Protein 1EDY (pdb70)

Organism: Rattus norvegicus (NCBI:txid10116)

InterPro domains:
  IPR001599 Alpha-2-macroglobulin [PF00207] (752-842)
  IPR001599 Alpha-2-macroglobulin [SM01360] (752-842)
  IPR002890 Macroglobulin domain [PF01835] (127-219)
  IPR008930 Terpenoid cyclases/protein prenyltransferase alpha-alpha toroid [SSF48239] (972-1290)
  IPR009048 Alpha-macroglobulin, receptor-binding [PF07677] (1399-1488)
  IPR009048 Alpha-macroglobulin, receptor-binding [SM01361] (1400-1487)
  IPR011625 Alpha-2-macroglobulin, bait region domain [PF07703] (459-606)
  IPR011625 Alpha-2-macroglobulin, bait region domain [SM01359] (458-606)
  IPR011626 Alpha-macroglobulin-like, TED domain [PF07678] (963-1287)
  IPR013783 Immunoglobulin-like fold [G3DSA:2.60.40.10] (348-434)
  IPR013783 Immunoglobulin-like fold [G3DSA:2.60.40.10] (803-920)
  IPR014756 Immunoglobulin E-set [SSF81296] (800-920)
  IPR019742 Alpha-2-macroglobulin, conserved site [PS00477] (983-991)
  IPR036595 Alpha-macroglobulin, receptor-binding domain superfamily [G3DSA:2.60.40.690] (1361-1497)
  IPR036595 Alpha-macroglobulin, receptor-binding domain superfamily [SSF49410] (1364-1493)
  IPR040839 Macroglobulin domain MG4 [PF17789] (349-443)
  IPR041555 Macroglobulin domain MG3 [PF17791] (221-310)
  IPR041813 Alpha-2-macroglobulin, TED domain [cd02897] (972-1287)
  IPR047565 Alpha-macroglobulin-like, thiol-ester bond-forming region [SM01419] (975-1004)
  IPR050473 Alpha-2-macroglobulin/Complement system [PTHR11412] (10-1494)

Structure (mmCIF, N/CA/C/O backbone):
data_1EDY
#
_entry.id   1EDY
#
_cell.length_a   64.377
_cell.length_b   36.151
_cell.length_c   77.978
_cell.angle_alpha   90.00
_cell.angle_beta   105.88
_cell.angle_gamma   90.00
#
_symmetry.space_group_name_H-M   'P 1 21 1'
#
loop_
_entity.id
_entity.type
_entity.pdbx_description
1 polymer 'ALPHA 1-MACROGLOBULIN'
2 water water
#
loop_
_atom_site.group_PDB
_atom_site.id
_atom_site.type_symbol
_atom_site.label_atom_id
_atom_site.label_alt_id
_atom_site.label_comp_id
_atom_site.label_asym_id
_atom_site.label_entity_id
_atom_site.label_seq_id
_atom_site.pdbx_PDB_ins_code
_atom_site.Cartn_x
_atom_site.Cartn_y
_atom_site.Cartn_z
_atom_site.occupancy
_atom_site.B_iso_or_equiv
_atom_site.auth_seq_id
_atom_site.auth_comp_id
_atom_site.auth_asym_id
_atom_site.auth_atom_id
_atom_site.pdbx_PDB_model_num
ATOM 1 N N . GLU A 1 1 ? 67.239 -3.269 44.969 1.00 70.11 3 GLU A N 1
ATOM 2 C CA . GLU A 1 1 ? 68.572 -2.784 45.432 1.00 69.16 3 GLU A CA 1
ATOM 3 C C . GLU A 1 1 ? 69.669 -3.622 44.771 1.00 65.79 3 GLU A C 1
ATOM 4 O O . GLU A 1 1 ? 70.139 -4.620 45.332 1.00 66.08 3 GLU A O 1
ATOM 10 N N . ALA A 1 2 ? 70.058 -3.210 43.566 1.00 59.54 4 ALA A N 1
ATOM 11 C CA . ALA A 1 2 ? 71.079 -3.902 42.783 1.00 53.24 4 ALA A CA 1
ATOM 12 C C . ALA A 1 2 ? 72.485 -3.812 43.379 1.00 48.80 4 ALA A C 1
ATOM 13 O O . ALA A 1 2 ? 72.861 -2.797 43.960 1.00 49.90 4 ALA A O 1
ATOM 15 N N . PRO A 1 3 ? 73.279 -4.891 43.242 1.00 44.55 5 PRO A N 1
ATOM 16 C CA . PRO A 1 3 ? 74.653 -4.977 43.747 1.00 40.62 5 PRO A CA 1
ATOM 17 C C . PRO A 1 3 ? 75.617 -4.157 42.884 1.00 38.25 5 PRO A C 1
ATOM 18 O O . PRO A 1 3 ? 76.816 -4.091 43.152 1.00 36.99 5 PRO A O 1
ATOM 22 N N . PHE A 1 4 ? 75.072 -3.565 41.827 1.00 35.10 6 PHE A N 1
ATOM 23 C CA . PHE A 1 4 ? 75.826 -2.728 40.905 1.00 33.83 6 PHE A CA 1
ATOM 24 C C . PHE A 1 4 ? 75.074 -1.417 40.741 1.00 34.55 6 PHE A C 1
ATOM 25 O O . PHE A 1 4 ? 73.846 -1.374 40.845 1.00 34.44 6 PHE A O 1
ATOM 33 N N . THR A 1 5 ? 75.812 -0.342 40.507 1.00 35.23 7 THR A N 1
ATOM 34 C CA . THR A 1 5 ? 75.187 0.944 40.267 1.00 36.83 7 THR A CA 1
ATOM 35 C C . THR A 1 5 ? 75.411 1.143 38.781 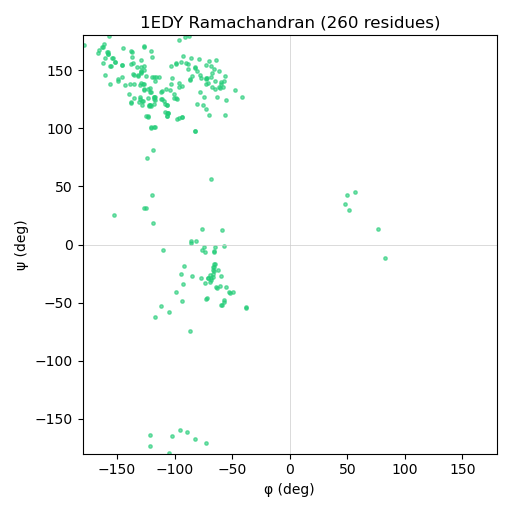1.00 36.88 7 THR A C 1
ATOM 36 O O . THR A 1 5 ? 76.510 0.904 38.287 1.00 36.30 7 THR A O 1
ATOM 40 N N . LEU A 1 6 ? 74.366 1.548 38.067 1.00 37.39 8 LEU A N 1
ATOM 41 C CA . LEU A 1 6 ? 74.473 1.758 36.631 1.00 36.69 8 LEU A CA 1
ATOM 42 C C . LEU A 1 6 ? 73.744 3.027 36.200 1.00 36.33 8 LEU A C 1
ATOM 43 O O . LEU A 1 6 ? 72.560 3.198 36.476 1.00 36.41 8 LEU A O 1
ATOM 48 N N . LYS A 1 7 ? 74.481 3.935 35.572 1.00 36.48 9 LYS A N 1
ATOM 49 C CA . LYS A 1 7 ? 73.925 5.188 35.071 1.00 39.22 9 LYS A CA 1
ATOM 50 C C . LYS A 1 7 ? 74.324 5.329 33.607 1.00 38.25 9 LYS A C 1
ATOM 51 O O . LYS A 1 7 ? 75.511 5.257 33.262 1.00 37.21 9 LYS A O 1
ATOM 57 N N . VAL A 1 8 ? 73.326 5.485 32.745 1.00 36.96 10 VAL A N 1
ATOM 58 C CA . VAL A 1 8 ? 73.572 5.620 31.314 1.00 35.69 10 VAL A CA 1
ATOM 59 C C . VAL A 1 8 ? 73.107 6.970 30.807 1.00 34.23 10 VAL A C 1
ATOM 60 O O . VAL A 1 8 ? 71.952 7.341 30.981 1.00 34.51 10 VAL A O 1
ATOM 64 N N . ASN A 1 9 ? 74.022 7.695 30.174 1.00 35.70 11 ASN A N 1
ATOM 65 C CA . ASN A 1 9 ? 73.735 9.013 29.629 1.00 39.03 11 ASN A CA 1
ATOM 66 C C . ASN A 1 9 ? 74.176 9.106 28.176 1.00 39.60 11 ASN A C 1
ATOM 67 O O . ASN A 1 9 ? 75.165 8.493 27.777 1.00 39.51 11 ASN A O 1
ATOM 72 N N . THR A 1 10 ? 73.443 9.891 27.394 1.00 39.67 12 THR A N 1
ATOM 73 C CA . THR A 1 10 ? 73.750 10.069 25.983 1.00 41.25 12 THR A CA 1
ATOM 74 C C . THR A 1 10 ? 74.094 11.513 25.695 1.00 43.56 12 THR A C 1
ATOM 75 O O . THR A 1 10 ? 73.484 12.434 26.244 1.00 47.23 12 THR A O 1
ATOM 79 N N . LEU A 1 11 ? 75.087 11.703 24.839 1.00 45.54 13 LEU A N 1
ATOM 80 C CA . LEU A 1 11 ? 75.536 13.035 24.478 1.00 48.39 13 LEU A CA 1
ATOM 81 C C . LEU A 1 11 ? 75.494 13.194 22.966 1.00 49.39 13 LEU A C 1
ATOM 82 O O . LEU A 1 11 ? 76.262 12.547 22.246 1.00 46.65 13 LEU A O 1
ATOM 87 N N . PRO A 1 12 ? 74.567 14.032 22.463 1.00 51.11 14 PRO A N 1
ATOM 88 C CA . PRO A 1 12 ? 74.424 14.284 21.024 1.00 53.38 14 PRO A CA 1
ATOM 89 C C . PRO A 1 12 ? 75.692 14.941 20.500 1.00 55.84 14 PRO A C 1
ATOM 90 O O . PRO A 1 12 ? 76.156 15.938 21.053 1.00 55.80 14 PRO A O 1
ATOM 94 N N . LEU A 1 13 ? 76.271 14.359 19.456 1.00 59.96 15 LEU A N 1
ATOM 95 C CA . LEU A 1 13 ? 77.508 14.887 18.892 1.00 64.32 15 LEU A CA 1
ATOM 96 C C . LEU A 1 13 ? 77.361 15.878 17.740 1.00 67.76 15 LEU A C 1
ATOM 97 O O . LEU A 1 13 ? 78.168 16.800 17.622 1.00 69.12 15 LEU A O 1
ATOM 102 N N . ASN A 1 14 ? 76.340 15.704 16.902 1.00 71.18 16 ASN A N 1
ATOM 103 C CA . ASN A 1 14 ? 76.147 16.594 15.754 1.00 74.82 16 ASN A CA 1
ATOM 104 C C . ASN A 1 14 ? 74.694 16.721 15.297 1.00 76.63 16 ASN A C 1
ATOM 105 O O . ASN A 1 14 ? 74.430 17.053 14.141 1.00 76.84 16 ASN A O 1
ATOM 110 N N . PHE A 1 15 ? 73.760 16.490 16.211 1.00 79.16 17 PHE A N 1
ATOM 111 C CA . PHE A 1 15 ? 72.334 16.555 15.901 1.00 82.27 17 PHE A CA 1
ATOM 112 C C . PHE A 1 15 ? 71.812 17.871 15.323 1.00 85.77 17 PHE A C 1
ATOM 113 O O . PHE A 1 15 ? 70.628 17.969 14.991 1.00 86.39 17 PHE A O 1
ATOM 121 N N . ASP A 1 16 ? 72.677 18.870 15.173 1.00 89.00 18 ASP A N 1
ATOM 122 C CA . ASP A 1 16 ? 72.214 20.151 14.650 1.00 93.20 18 ASP A CA 1
ATOM 123 C C . ASP A 1 16 ? 72.581 20.488 13.204 1.00 95.87 18 ASP A C 1
ATOM 124 O O . ASP A 1 16 ? 71.697 20.754 12.386 1.00 96.25 18 ASP A O 1
ATOM 129 N N . LYS A 1 17 ? 73.873 20.505 12.895 1.00 98.61 19 LYS A N 1
ATOM 130 C CA . LYS A 1 17 ? 74.305 20.817 11.538 1.00 101.10 19 LYS A CA 1
ATOM 131 C C . LYS A 1 17 ? 75.097 19.656 10.931 1.00 102.57 19 LYS A C 1
ATOM 132 O O . LYS A 1 17 ? 76.116 19.859 10.262 1.00 103.33 19 LYS A O 1
ATOM 138 N N . ALA A 1 18 ? 74.610 18.437 11.158 1.00 103.63 20 ALA A N 1
ATOM 139 C CA . ALA A 1 18 ? 75.257 17.235 10.636 1.00 105.05 20 ALA A CA 1
ATOM 140 C C . ALA A 1 18 ? 75.220 17.228 9.110 1.00 105.46 20 ALA A C 1
ATOM 141 O O . ALA A 1 18 ? 74.402 17.920 8.497 1.00 105.27 20 ALA A O 1
ATOM 143 N N . GLU A 1 19 ? 76.116 16.459 8.500 1.00 105.95 21 GLU A N 1
ATOM 144 C CA . GLU A 1 19 ? 76.167 16.383 7.047 1.00 106.29 21 GLU A CA 1
ATOM 145 C C . GLU A 1 19 ? 75.212 15.323 6.503 1.00 105.88 21 GLU A C 1
ATOM 146 O O . GLU A 1 19 ? 74.153 15.656 5.966 1.00 105.45 21 GLU A O 1
ATOM 152 N N . HIS A 1 20 ? 75.580 14.052 6.654 1.00 105.04 22 HIS A N 1
ATOM 153 C CA . HIS A 1 20 ? 74.746 12.956 6.163 1.00 104.16 22 HIS A CA 1
ATOM 154 C C . HIS A 1 20 ? 74.132 12.101 7.274 1.00 102.29 22 HIS A C 1
ATOM 155 O O . HIS A 1 20 ? 72.915 11.901 7.296 1.00 102.42 22 HIS A O 1
ATOM 162 N N . HIS A 1 21 ? 74.963 11.607 8.192 1.00 99.38 23 HIS A N 1
ATOM 163 C CA . HIS A 1 21 ? 74.474 10.770 9.290 1.00 96.25 23 HIS A CA 1
ATOM 164 C C . HIS A 1 21 ? 74.895 11.186 10.694 1.00 92.75 23 HIS A C 1
ATOM 165 O O . HIS A 1 21 ? 76.081 11.201 11.025 1.00 92.92 23 HIS A O 1
ATOM 172 N N . ARG A 1 22 ? 73.893 11.477 11.523 1.00 88.46 24 ARG A N 1
ATOM 173 C CA . ARG A 1 22 ? 74.090 11.905 12.907 1.00 83.54 24 ARG A CA 1
ATOM 174 C C . ARG A 1 22 ? 74.443 10.780 13.886 1.00 80.33 24 ARG A C 1
ATOM 175 O O . ARG A 1 22 ? 73.919 9.664 13.800 1.00 80.17 24 ARG A O 1
ATOM 183 N N . LYS A 1 23 ? 75.315 11.104 14.838 1.00 74.83 25 LYS A N 1
ATOM 184 C CA . LYS A 1 23 ? 75.761 10.142 15.834 1.00 69.22 25 LYS A CA 1
ATOM 185 C C . LYS A 1 23 ? 75.848 10.735 17.239 1.00 63.57 25 LYS A C 1
ATOM 186 O O . LYS A 1 23 ? 75.990 11.949 17.405 1.00 61.76 25 LYS A O 1
ATOM 192 N N . PHE A 1 24 ? 75.748 9.867 18.247 1.00 57.47 26 PHE A N 1
ATOM 193 C CA . PHE A 1 24 ? 75.829 10.286 19.644 1.00 49.80 26 PHE A CA 1
ATOM 194 C C . PHE A 1 24 ? 76.689 9.354 20.507 1.00 47.36 26 PHE A C 1
ATOM 195 O O . PHE A 1 24 ? 76.981 8.224 20.115 1.00 45.85 26 PHE A O 1
ATOM 203 N N . GLN A 1 25 ? 77.121 9.858 21.662 1.00 46.29 27 GLN A N 1
ATOM 204 C CA . GLN A 1 25 ? 77.944 9.091 22.600 1.00 44.79 27 GLN A CA 1
ATOM 205 C C . GLN A 1 25 ? 77.109 8.455 23.698 1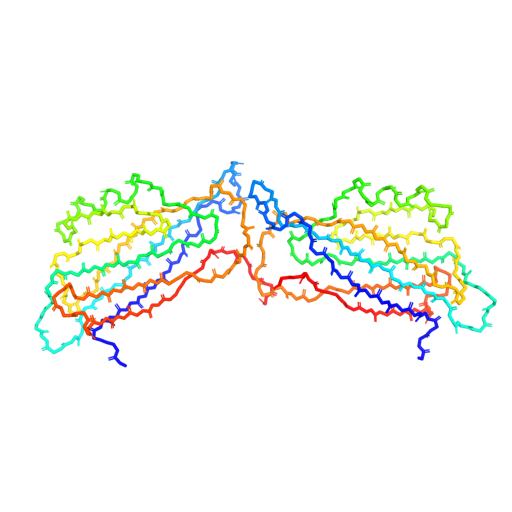.00 41.92 27 GLN A C 1
ATOM 206 O O . GLN A 1 25 ? 76.174 9.065 24.217 1.00 42.43 27 GLN A O 1
ATOM 212 N N . ILE A 1 26 ? 77.442 7.218 24.040 1.00 37.58 28 ILE A N 1
ATOM 213 C CA . ILE A 1 26 ? 76.755 6.517 25.112 1.00 33.33 28 ILE A CA 1
ATOM 214 C C . ILE A 1 26 ? 77.754 6.439 26.269 1.00 33.38 28 ILE A C 1
ATOM 215 O O . ILE A 1 26 ? 78.816 5.833 26.135 1.00 35.40 28 ILE A O 1
ATOM 220 N N . HIS A 1 27 ? 77.452 7.124 27.365 1.00 32.29 29 HIS A N 1
ATOM 221 C CA . HIS A 1 27 ? 78.323 7.116 28.537 1.00 32.04 29 HIS A CA 1
ATOM 222 C C . HIS A 1 27 ? 77.786 6.117 29.547 1.00 31.91 29 HIS A C 1
ATOM 223 O O . HIS A 1 27 ? 76.609 6.157 29.909 1.00 29.29 29 HIS A O 1
ATOM 230 N N . ILE A 1 28 ? 78.652 5.197 29.958 1.00 31.43 30 ILE A N 1
ATOM 231 C CA . ILE A 1 28 ? 78.306 4.176 30.940 1.00 30.85 30 ILE A CA 1
ATOM 232 C C . ILE A 1 28 ? 79.087 4.453 32.227 1.00 31.01 30 ILE A C 1
ATOM 233 O O . ILE A 1 28 ? 80.320 4.580 32.220 1.00 29.40 30 ILE A O 1
ATOM 238 N N . ASN A 1 29 ? 78.355 4.556 33.325 1.00 30.57 31 ASN A N 1
ATOM 239 C CA . ASN A 1 29 ? 78.951 4.805 34.626 1.00 33.09 31 ASN A CA 1
ATOM 240 C C . ASN A 1 29 ? 78.503 3.640 35.484 1.00 31.48 31 ASN A C 1
ATOM 241 O O . ASN A 1 29 ? 77.309 3.405 35.669 1.00 31.92 31 ASN A O 1
ATOM 246 N N . VAL A 1 30 ? 79.468 2.893 35.995 1.00 33.04 32 VAL A N 1
ATOM 247 C CA . VAL A 1 30 ? 79.143 1.709 36.776 1.00 33.45 32 VAL A CA 1
ATOM 248 C C . VAL A 1 30 ? 80.115 1.440 37.924 1.00 32.22 32 VAL A C 1
ATOM 249 O O . VAL A 1 30 ? 81.261 1.893 37.897 1.00 32.13 32 VAL A O 1
ATOM 253 N N . SER A 1 31 ? 79.626 0.745 38.947 1.00 31.38 33 SER A N 1
ATOM 254 C CA . SER A 1 31 ? 80.436 0.364 40.102 1.00 33.72 33 SER A CA 1
ATOM 255 C C . SER A 1 31 ? 79.798 -0.836 40.795 1.00 32.96 33 SER A C 1
ATOM 256 O O . SER A 1 31 ? 78.636 -1.156 40.545 1.00 32.53 33 SER A O 1
ATOM 259 N N . TYR A 1 32 ? 80.568 -1.502 41.652 1.00 32.52 34 TYR A N 1
ATOM 260 C CA . TYR A 1 32 ? 80.076 -2.657 42.394 1.00 32.52 34 TYR A CA 1
ATOM 261 C C . TYR A 1 32 ? 79.905 -2.287 43.862 1.00 33.94 34 TYR A C 1
ATOM 262 O O . TYR A 1 32 ? 80.861 -1.880 44.527 1.00 35.02 34 TYR A O 1
ATOM 271 N N . ILE A 1 33 ? 78.685 -2.416 44.365 1.00 34.47 35 ILE A N 1
ATOM 272 C CA . ILE A 1 33 ? 78.412 -2.084 45.759 1.00 34.62 35 ILE A CA 1
ATOM 273 C C . ILE A 1 33 ? 77.915 -3.279 46.566 1.00 36.14 35 ILE A C 1
ATOM 274 O O . ILE A 1 33 ? 77.352 -3.108 47.649 1.00 35.39 35 ILE A O 1
ATOM 279 N N . GLY A 1 34 ? 78.153 -4.483 46.045 1.00 37.50 36 GLY A N 1
ATOM 280 C CA . GLY A 1 34 ? 77.730 -5.699 46.722 1.00 39.08 36 GLY A CA 1
ATOM 281 C C . GLY A 1 34 ? 78.537 -6.050 47.960 1.00 41.27 36 GLY A C 1
ATOM 282 O O . GLY A 1 34 ? 79.390 -5.278 48.396 1.00 40.68 36 GLY A O 1
ATOM 283 N N . GLU A 1 35 ? 78.306 -7.249 48.492 1.00 43.95 37 GLU A N 1
ATOM 284 C CA . GLU A 1 35 ? 78.986 -7.713 49.701 1.00 46.20 37 GLU A CA 1
ATOM 285 C C . GLU A 1 35 ? 80.495 -7.991 49.606 1.00 44.81 37 GLU A C 1
ATOM 286 O O . GLU A 1 35 ? 81.205 -7.851 50.605 1.00 44.12 37 GLU A O 1
ATOM 292 N N . ARG A 1 36 ? 80.983 -8.373 48.422 1.00 41.25 38 ARG A N 1
ATOM 293 C CA . ARG A 1 36 ? 82.416 -8.653 48.225 1.00 37.10 38 ARG A CA 1
ATOM 294 C C . ARG A 1 36 ? 83.226 -7.366 48.077 1.00 36.83 38 ARG A C 1
ATOM 295 O O . ARG A 1 36 ? 82.679 -6.312 47.761 1.00 36.19 38 ARG A O 1
ATOM 303 N N . PRO A 1 37 ? 84.547 -7.434 48.313 1.00 37.78 39 PRO A N 1
ATOM 304 C CA . PRO A 1 37 ? 85.413 -6.251 48.192 1.00 38.53 39 PRO A CA 1
ATOM 305 C C . PRO A 1 37 ? 85.529 -5.748 46.750 1.00 38.47 39 PRO A C 1
ATOM 306 O O . PRO A 1 37 ? 85.865 -4.587 46.508 1.00 39.57 39 PRO A O 1
ATOM 310 N N . ASN A 1 38 ? 85.251 -6.636 45.801 1.00 36.78 40 ASN A N 1
ATOM 311 C CA . ASN A 1 38 ? 85.309 -6.318 44.381 1.00 35.76 40 ASN A CA 1
ATOM 312 C C . ASN A 1 38 ? 84.603 -7.435 43.628 1.00 36.90 40 ASN A C 1
ATOM 313 O O . ASN A 1 38 ? 84.321 -8.492 44.193 1.00 39.07 40 ASN A O 1
ATOM 318 N N . SER A 1 39 ? 84.322 -7.207 42.353 1.00 34.95 41 SER A N 1
ATOM 319 C CA . SER A 1 39 ? 83.649 -8.214 41.551 1.00 33.17 41 SER A CA 1
ATOM 320 C C . SER A 1 39 ? 84.669 -9.018 40.759 1.00 33.73 41 SER A C 1
ATOM 321 O O . SER A 1 39 ? 85.877 -8.760 40.828 1.00 32.93 41 SER A O 1
ATOM 324 N N . ASN A 1 40 ? 84.173 -10.024 40.043 1.00 29.62 42 ASN A N 1
ATOM 325 C CA . ASN A 1 40 ? 85.015 -10.812 39.156 1.00 28.98 42 ASN A CA 1
ATOM 326 C C . ASN A 1 40 ? 84.918 -10.019 37.851 1.00 27.80 42 ASN A C 1
ATOM 327 O O . ASN A 1 40 ? 84.533 -8.843 37.850 1.00 24.38 42 ASN A O 1
ATOM 332 N N . MET A 1 41 ? 85.255 -10.663 36.741 1.00 28.81 43 MET A N 1
ATOM 333 C CA . MET A 1 41 ? 85.138 -10.010 35.451 1.00 29.63 43 MET A CA 1
ATOM 334 C C . MET A 1 41 ? 83.667 -9.624 35.284 1.00 29.20 43 MET A C 1
ATOM 335 O O . MET A 1 41 ? 82.755 -10.381 35.639 1.00 28.61 43 MET A O 1
ATOM 340 N N . VAL A 1 42 ? 83.444 -8.427 34.771 1.00 29.09 44 VAL A N 1
ATOM 341 C CA . VAL A 1 42 ? 82.096 -7.928 34.593 1.00 29.41 44 VAL A CA 1
ATOM 342 C C . VAL A 1 42 ? 81.787 -7.674 33.128 1.00 29.94 44 VAL A C 1
ATOM 343 O O . VAL A 1 42 ? 82.654 -7.281 32.350 1.00 30.66 44 VAL A O 1
ATOM 347 N N . ILE A 1 43 ? 80.547 -7.939 32.752 1.00 29.69 45 ILE A N 1
ATOM 348 C CA . ILE A 1 43 ? 80.134 -7.710 31.386 1.00 31.60 45 ILE A CA 1
ATOM 349 C C . ILE A 1 43 ? 79.039 -6.656 31.315 1.00 31.72 45 ILE A C 1
ATOM 350 O O . ILE A 1 43 ? 78.062 -6.693 32.074 1.00 30.40 45 ILE A O 1
ATOM 355 N N . VAL A 1 44 ? 79.275 -5.652 30.483 1.00 29.38 46 VAL A N 1
ATOM 356 C CA . VAL A 1 44 ? 78.274 -4.628 30.272 1.00 30.31 46 VAL A CA 1
ATOM 357 C C . VAL A 1 44 ? 77.726 -4.914 28.883 1.00 30.22 46 VAL A C 1
ATOM 358 O O . VAL A 1 44 ? 78.479 -4.994 27.904 1.00 27.93 46 VAL A O 1
ATOM 362 N N . ASP A 1 45 ? 76.426 -5.173 28.832 1.00 32.01 47 ASP A N 1
ATOM 363 C CA . ASP A 1 45 ? 75.739 -5.467 27.580 1.00 33.43 47 ASP A CA 1
ATOM 364 C C . ASP A 1 45 ? 74.881 -4.271 27.174 1.00 32.92 47 ASP A C 1
ATOM 365 O O . ASP A 1 45 ? 73.854 -3.985 27.800 1.00 29.94 47 ASP A O 1
ATOM 370 N N . VAL A 1 46 ? 75.298 -3.605 26.103 1.00 31.88 48 VAL A N 1
ATOM 371 C CA . VAL A 1 46 ? 74.586 -2.442 25.594 1.00 33.84 48 VAL A CA 1
ATOM 372 C C . VAL A 1 46 ? 73.814 -2.769 24.317 1.00 36.48 48 VAL A C 1
ATOM 373 O O . VAL A 1 46 ? 74.411 -3.071 23.278 1.00 36.76 48 VAL A O 1
ATOM 377 N N . LYS A 1 47 ? 72.488 -2.734 24.398 1.00 36.37 49 LYS A N 1
ATOM 378 C CA . LYS A 1 47 ? 71.673 -2.985 23.220 1.00 38.89 49 LYS A CA 1
ATOM 379 C C . LYS A 1 47 ? 71.498 -1.663 22.468 1.00 39.39 49 LYS A C 1
ATOM 380 O O . LYS A 1 47 ? 71.391 -0.599 23.086 1.00 39.26 49 LYS A O 1
ATOM 386 N N . MET A 1 48 ? 71.509 -1.731 21.138 1.00 38.22 50 MET A N 1
ATOM 387 C CA . MET A 1 48 ? 71.357 -0.546 20.293 1.00 38.76 50 MET A CA 1
ATOM 388 C C . MET A 1 48 ? 69.897 -0.103 20.134 1.00 38.97 50 MET A C 1
ATOM 389 O O . MET A 1 48 ? 68.981 -0.924 20.201 1.00 36.39 50 MET A O 1
ATOM 394 N N . VAL A 1 49 ? 69.676 1.198 19.957 1.00 40.18 51 VAL A N 1
ATOM 395 C CA . VAL A 1 49 ? 68.318 1.699 19.733 1.00 41.03 51 VAL A CA 1
ATOM 396 C C . VAL A 1 49 ? 68.050 1.665 18.235 1.00 43.35 51 VAL A C 1
ATOM 397 O O . VAL A 1 49 ? 68.987 1.721 17.426 1.00 42.97 51 VAL A O 1
ATOM 401 N N . SER A 1 50 ? 66.767 1.585 17.881 1.00 45.23 52 SER A N 1
ATOM 402 C CA . SER A 1 50 ? 66.318 1.533 16.492 1.00 45.16 52 SER A CA 1
ATOM 403 C C . SER A 1 50 ? 67.078 2.480 15.574 1.00 44.85 52 SER A C 1
ATOM 404 O O . SER A 1 50 ? 67.184 3.674 15.854 1.00 45.86 52 SER A O 1
ATOM 407 N N . GLY A 1 51 ? 67.619 1.932 14.489 1.00 44.38 53 GLY A N 1
ATOM 408 C CA . GLY A 1 51 ? 68.358 2.732 13.526 1.00 42.23 53 GLY A CA 1
ATOM 409 C C . GLY A 1 51 ? 69.769 3.135 13.909 1.00 42.28 53 GLY A C 1
ATOM 410 O O . GLY A 1 51 ? 70.374 3.979 13.242 1.00 41.84 53 GLY A O 1
ATOM 411 N N . PHE A 1 52 ? 70.326 2.521 14.948 1.00 41.69 54 PHE A N 1
ATOM 412 C CA . PHE A 1 52 ? 71.677 2.892 15.353 1.00 41.78 54 PHE A CA 1
ATOM 413 C C . PHE A 1 52 ? 72.625 1.723 15.513 1.00 40.31 54 PHE A C 1
ATOM 414 O O . PHE A 1 52 ? 72.241 0.660 16.001 1.00 40.25 54 PHE A O 1
ATOM 422 N N . ILE A 1 53 ? 73.853 1.925 15.046 1.00 40.30 55 ILE A N 1
ATOM 423 C CA . ILE A 1 53 ? 74.900 0.913 15.135 1.00 40.03 55 ILE A CA 1
ATOM 424 C C . ILE A 1 53 ? 76.133 1.565 15.745 1.00 39.61 55 ILE A C 1
ATOM 425 O O . ILE A 1 53 ? 76.334 2.778 15.622 1.00 37.53 55 ILE A O 1
ATOM 430 N N . PRO A 1 54 ? 76.975 0.770 16.419 1.00 38.75 56 PRO A N 1
ATOM 431 C CA . PRO A 1 54 ? 78.180 1.323 17.035 1.00 38.65 56 PRO A CA 1
ATOM 432 C C . PRO A 1 54 ? 79.277 1.719 16.055 1.00 39.56 56 PRO A C 1
ATOM 433 O O . PRO A 1 54 ? 79.441 1.102 15.007 1.00 40.86 56 PRO A O 1
ATOM 437 N N . VAL A 1 55 ? 79.965 2.809 16.371 1.00 40.35 57 VAL A N 1
ATOM 438 C CA . VAL A 1 55 ? 81.078 3.288 15.573 1.00 42.02 57 VAL A CA 1
ATOM 439 C C . VAL A 1 55 ? 82.231 2.427 16.073 1.00 45.10 57 VAL A C 1
ATOM 440 O O . VAL A 1 55 ? 82.808 2.698 17.131 1.00 45.31 57 VAL A O 1
ATOM 444 N N . LYS A 1 56 ? 82.524 1.361 15.329 1.00 47.60 58 LYS A N 1
ATOM 445 C CA . LYS A 1 56 ? 83.576 0.400 15.684 1.00 50.32 58 LYS A CA 1
ATOM 446 C C . LYS A 1 56 ? 84.877 0.921 16.305 1.00 50.11 58 LYS A C 1
ATOM 447 O O . LYS A 1 56 ? 85.274 0.463 17.378 1.00 51.35 58 LYS A O 1
ATOM 453 N N . PRO A 1 57 ? 85.554 1.878 15.654 1.00 49.51 59 PRO A N 1
ATOM 454 C CA . PRO A 1 57 ? 86.798 2.398 16.226 1.00 49.51 59 PRO A CA 1
ATOM 455 C C . PRO A 1 57 ? 86.672 2.875 17.677 1.00 49.56 59 PRO A C 1
ATOM 456 O O . PRO A 1 57 ? 87.558 2.609 18.492 1.00 50.79 59 PRO A O 1
ATOM 460 N N . SER A 1 58 ? 85.572 3.553 18.008 1.00 47.27 60 SER A N 1
ATOM 461 C CA . SER A 1 58 ? 85.392 4.050 19.370 1.00 45.10 60 SER A CA 1
ATOM 462 C C . SER A 1 58 ? 85.175 2.912 20.366 1.00 42.91 60 SER A C 1
ATOM 463 O O . SER A 1 58 ? 85.584 3.011 21.526 1.00 43.37 60 SER A O 1
ATOM 466 N N . VAL A 1 59 ? 84.547 1.832 19.907 1.00 40.58 61 VAL A N 1
ATOM 467 C CA . VAL A 1 59 ? 84.300 0.671 20.759 1.00 40.34 61 VAL A CA 1
ATOM 468 C C . VAL A 1 59 ? 85.619 -0.053 21.003 1.00 43.86 61 VAL A C 1
ATOM 469 O O . VAL A 1 59 ? 85.956 -0.392 22.140 1.00 44.17 61 VAL A O 1
ATOM 473 N N . LYS A 1 60 ? 86.380 -0.255 19.932 1.00 46.70 62 LYS A N 1
ATOM 474 C CA . LYS A 1 60 ? 87.650 -0.944 20.044 1.00 48.66 62 LYS A CA 1
ATOM 475 C C . LYS A 1 60 ? 88.675 -0.220 20.886 1.00 48.08 62 LYS A C 1
ATOM 476 O O . LYS A 1 60 ? 89.416 -0.870 21.621 1.00 49.19 62 LYS A O 1
ATOM 482 N N . LYS A 1 61 ? 88.704 1.112 20.816 1.00 47.87 63 LYS A N 1
ATOM 483 C CA . LYS A 1 61 ? 89.680 1.868 21.596 1.00 48.37 63 LYS A CA 1
ATOM 484 C C . LYS A 1 61 ? 89.460 1.769 23.105 1.00 46.32 63 LYS A C 1
ATOM 485 O O . LYS A 1 61 ? 90.280 2.249 23.890 1.00 46.86 63 LYS A O 1
ATOM 491 N N . LEU A 1 62 ? 88.367 1.120 23.500 1.00 43.09 64 LEU A N 1
ATOM 492 C CA . LEU A 1 62 ? 88.062 0.919 24.912 1.00 41.39 64 LEU A CA 1
ATOM 493 C C . LEU A 1 62 ? 89.040 -0.105 25.481 1.00 41.09 64 LEU A C 1
ATOM 494 O O . LEU A 1 62 ? 89.366 -0.070 26.667 1.00 42.10 64 LEU A O 1
ATOM 499 N N . GLN A 1 63 ? 89.504 -1.010 24.620 1.00 41.44 65 GLN A N 1
ATOM 500 C CA . GLN A 1 63 ? 90.446 -2.059 25.006 1.00 43.69 65 GLN A CA 1
ATOM 501 C C . GLN A 1 63 ? 91.798 -1.503 25.441 1.00 41.73 65 GLN A C 1
ATOM 502 O O . GLN A 1 63 ? 92.576 -2.196 26.088 1.00 40.48 65 GLN A O 1
ATOM 508 N N . ASP A 1 64 ? 92.066 -0.250 25.091 1.00 41.07 66 ASP A N 1
ATOM 509 C CA . ASP A 1 64 ? 93.316 0.398 25.465 1.00 42.62 66 ASP A CA 1
ATOM 510 C C . ASP A 1 64 ? 93.385 0.594 26.980 1.00 41.54 66 ASP A C 1
ATOM 511 O O . ASP A 1 64 ? 94.468 0.673 27.554 1.00 42.83 66 ASP A O 1
ATOM 516 N N . GLN A 1 65 ? 92.222 0.669 27.620 1.00 39.32 67 GLN A N 1
ATOM 517 C CA . GLN A 1 65 ? 92.140 0.832 29.066 1.00 36.60 67 GLN A CA 1
ATOM 518 C C . GLN A 1 65 ? 92.527 -0.473 29.742 1.00 34.61 67 GLN A C 1
ATOM 519 O O . GLN A 1 65 ? 92.119 -1.542 29.306 1.00 36.21 67 GLN A O 1
ATOM 525 N N . SER A 1 66 ? 93.306 -0.381 30.811 1.00 33.58 68 SER A N 1
ATOM 526 C CA . SER A 1 66 ? 93.732 -1.565 31.547 1.00 33.19 68 SER A CA 1
ATOM 527 C C . SER A 1 66 ? 92.563 -2.358 32.129 1.00 33.09 68 SER A C 1
ATOM 528 O O . SER A 1 66 ? 92.602 -3.592 32.164 1.00 33.86 68 SER A O 1
ATOM 531 N N . ASN A 1 67 ? 91.524 -1.654 32.571 1.00 30.20 69 ASN A N 1
ATOM 532 C CA . ASN A 1 67 ? 90.374 -2.308 33.175 1.00 29.26 69 ASN A CA 1
ATOM 533 C C . ASN A 1 67 ? 89.378 -2.880 32.174 1.00 29.51 69 ASN A C 1
ATOM 534 O O . ASN A 1 67 ? 88.332 -3.388 32.565 1.00 31.35 69 ASN A O 1
ATOM 539 N N . ILE A 1 68 ? 89.684 -2.786 30.886 1.00 30.52 70 ILE A N 1
ATOM 540 C CA . ILE A 1 68 ? 88.786 -3.338 29.871 1.00 33.70 70 ILE A CA 1
ATOM 541 C C . ILE A 1 68 ? 89.521 -4.392 29.050 1.00 36.03 70 ILE A C 1
ATOM 542 O O . ILE A 1 68 ? 90.281 -4.059 28.145 1.00 36.77 70 ILE A O 1
ATOM 547 N N . GLN A 1 69 ? 89.271 -5.662 29.353 1.00 38.37 71 GLN A N 1
ATOM 548 C CA . GLN A 1 69 ? 89.935 -6.751 28.650 1.00 41.69 71 GLN A CA 1
ATOM 549 C C . GLN A 1 69 ? 89.651 -6.744 27.155 1.00 42.37 71 GLN A C 1
ATOM 550 O O . GLN A 1 69 ? 90.580 -6.762 26.353 1.00 44.52 71 GLN A O 1
ATOM 556 N N . ARG A 1 70 ? 88.378 -6.700 26.776 1.00 43.22 72 ARG A N 1
ATOM 557 C CA . ARG A 1 70 ? 88.020 -6.700 25.359 1.00 44.12 72 ARG A CA 1
ATOM 558 C C . ARG A 1 70 ? 86.589 -6.230 25.100 1.00 43.64 72 ARG A C 1
ATOM 559 O O . ARG A 1 70 ? 85.794 -6.069 26.031 1.00 40.57 72 ARG A O 1
ATOM 567 N N . THR A 1 71 ? 86.278 -6.007 23.824 1.00 42.33 73 THR A N 1
ATOM 568 C CA . THR A 1 71 ? 84.946 -5.580 23.413 1.00 45.02 73 THR A CA 1
ATOM 569 C C . THR A 1 71 ? 84.438 -6.438 22.247 1.00 46.57 73 THR A C 1
ATOM 570 O O . THR A 1 71 ? 85.213 -6.885 21.406 1.00 47.63 73 THR A O 1
ATOM 574 N N . GLU A 1 72 ? 83.136 -6.689 22.228 1.00 48.14 74 GLU A N 1
ATOM 575 C CA . GLU A 1 72 ? 82.514 -7.466 21.167 1.00 50.65 74 GLU A CA 1
ATOM 576 C C . GLU A 1 72 ? 81.353 -6.686 20.566 1.00 51.87 74 GLU A C 1
ATOM 577 O O . GLU A 1 72 ? 80.585 -6.040 21.286 1.00 51.92 74 GLU A O 1
ATOM 583 N N . VAL A 1 73 ? 81.245 -6.732 19.242 1.00 52.28 75 VAL A N 1
ATOM 584 C CA . VAL A 1 73 ? 80.162 -6.063 18.535 1.00 53.02 75 VAL A CA 1
ATOM 585 C C . VAL A 1 73 ? 79.320 -7.108 17.818 1.00 53.58 75 VAL A C 1
ATOM 586 O O . VAL A 1 73 ? 79.714 -7.639 16.781 1.00 54.25 75 VAL A O 1
ATOM 590 N N . ASN A 1 74 ? 78.180 -7.429 18.413 1.00 54.82 76 ASN A N 1
ATOM 591 C CA . ASN A 1 74 ? 77.262 -8.413 17.860 1.00 57.19 76 ASN A CA 1
ATOM 592 C C . ASN A 1 74 ? 76.053 -7.712 17.232 1.00 58.84 76 ASN A C 1
ATOM 593 O O . ASN A 1 74 ? 75.973 -6.475 17.214 1.00 57.16 76 ASN A O 1
ATOM 598 N N . THR A 1 75 ? 75.127 -8.503 16.697 1.00 59.32 77 THR A N 1
ATOM 599 C CA . THR A 1 75 ? 73.939 -7.952 16.068 1.00 60.17 77 THR A CA 1
ATOM 600 C C . THR A 1 75 ? 73.208 -7.058 17.071 1.00 59.96 77 THR A C 1
ATOM 601 O O . THR A 1 75 ? 72.703 -7.529 18.090 1.00 60.75 77 THR A O 1
ATOM 605 N N . ASN A 1 76 ? 73.221 -5.757 16.796 1.00 58.72 78 ASN A N 1
ATOM 606 C CA . ASN A 1 76 ? 72.601 -4.737 17.647 1.00 58.70 78 ASN A CA 1
ATOM 607 C C . ASN A 1 76 ? 72.931 -4.819 19.153 1.00 55.84 78 ASN A C 1
ATOM 608 O O . ASN A 1 76 ? 72.104 -4.481 20.004 1.00 55.09 78 ASN A O 1
ATOM 613 N N . HIS A 1 77 ? 74.162 -5.227 19.465 1.00 52.73 79 HIS A N 1
ATOM 614 C CA . HIS A 1 77 ? 74.638 -5.350 20.851 1.00 49.69 79 HIS A CA 1
ATOM 615 C C . HIS A 1 77 ? 76.135 -5.078 20.960 1.00 46.73 79 HIS A C 1
ATOM 616 O O . HIS A 1 77 ? 76.908 -5.460 20.086 1.00 47.92 79 HIS A O 1
ATOM 623 N N . VAL A 1 78 ? 76.540 -4.414 22.038 1.00 43.00 80 VAL A N 1
ATOM 624 C CA . VAL A 1 78 ? 77.948 -4.130 22.282 1.00 38.77 80 VAL A CA 1
ATOM 625 C C . VAL A 1 78 ? 78.270 -4.733 23.642 1.00 37.75 80 VAL A C 1
ATOM 626 O O . VAL A 1 78 ? 77.534 -4.514 24.605 1.00 38.20 80 VAL A O 1
ATOM 630 N N . LEU A 1 79 ? 79.300 -5.574 23.694 1.00 37.63 81 LEU A N 1
ATOM 631 C CA . LEU A 1 79 ? 79.713 -6.202 24.952 1.00 36.33 81 LEU A CA 1
ATOM 632 C C . LEU A 1 79 ? 81.060 -5.637 25.383 1.00 35.20 81 LEU A C 1
ATOM 633 O O . LEU A 1 79 ? 81.976 -5.497 24.567 1.00 34.32 81 LEU A O 1
ATOM 638 N N . ILE A 1 80 ? 81.153 -5.254 26.653 1.00 33.17 82 ILE A N 1
ATOM 639 C CA . ILE A 1 80 ? 82.389 -4.705 27.204 1.00 31.00 82 ILE A CA 1
ATOM 640 C C . ILE A 1 80 ? 82.784 -5.588 28.377 1.00 31.53 82 ILE A C 1
ATOM 641 O O . ILE A 1 80 ? 82.015 -5.751 29.330 1.00 31.84 82 ILE A O 1
ATOM 646 N N . TYR A 1 81 ? 83.963 -6.195 28.274 1.00 31.13 83 TYR A N 1
ATOM 647 C CA . TYR A 1 81 ? 84.479 -7.073 29.322 1.00 30.92 83 TYR A CA 1
ATOM 648 C C . TYR A 1 81 ? 85.362 -6.284 30.273 1.00 31.30 83 TYR A C 1
ATOM 649 O O . TYR A 1 81 ? 86.457 -5.843 29.909 1.00 33.01 83 TYR A O 1
ATOM 658 N N . ILE A 1 82 ? 84.862 -6.083 31.485 1.00 30.67 84 ILE A N 1
ATOM 659 C CA . ILE A 1 82 ? 85.583 -5.335 32.500 1.00 30.12 84 ILE A CA 1
ATOM 660 C C . ILE A 1 82 ? 86.267 -6.272 33.491 1.00 30.95 84 ILE A C 1
ATOM 661 O O . ILE A 1 82 ? 85.631 -7.152 34.075 1.00 27.68 84 ILE A O 1
ATOM 666 N N . GLU A 1 83 ? 87.571 -6.071 33.650 1.00 31.91 85 GLU A N 1
ATOM 667 C CA . GLU A 1 83 ? 88.394 -6.875 34.544 1.00 34.12 85 GLU A CA 1
ATOM 668 C C . GLU A 1 83 ? 87.917 -6.876 35.988 1.00 33.07 85 GLU A C 1
ATOM 669 O O . GLU A 1 83 ? 87.730 -7.936 36.577 1.00 31.42 85 GLU A O 1
ATOM 675 N N . LYS A 1 84 ? 87.631 -5.696 36.530 1.00 33.21 86 LYS A N 1
ATOM 676 C CA . LYS A 1 84 ? 87.213 -5.617 37.919 1.00 33.78 86 LYS A CA 1
ATOM 677 C C . LYS A 1 84 ? 86.477 -4.332 38.288 1.00 32.43 86 LYS A C 1
ATOM 678 O O . LYS A 1 84 ? 86.776 -3.259 37.769 1.00 35.07 86 LYS A O 1
ATOM 684 N N . LEU A 1 85 ? 85.522 -4.453 39.203 1.00 30.43 87 LEU A N 1
ATOM 685 C CA . LEU A 1 85 ? 84.767 -3.309 39.684 1.00 30.77 87 LEU A CA 1
ATOM 686 C C . LEU A 1 85 ? 84.736 -3.260 41.211 1.00 32.26 87 LEU A C 1
ATOM 687 O O . LEU A 1 85 ? 84.594 -4.295 41.876 1.00 31.09 87 LEU A O 1
ATOM 692 N N . THR A 1 86 ? 84.925 -2.058 41.756 1.00 32.32 88 THR A N 1
ATOM 693 C CA . THR A 1 86 ? 84.887 -1.824 43.202 1.00 32.58 88 THR A CA 1
ATOM 694 C C . THR A 1 86 ? 83.791 -0.784 43.401 1.00 35.03 88 THR A C 1
ATOM 695 O O . THR A 1 86 ? 83.083 -0.454 42.452 1.00 35.20 88 THR A O 1
ATOM 699 N N . ASN A 1 87 ? 83.625 -0.268 44.616 1.00 39.58 89 ASN A N 1
ATOM 700 C CA . ASN A 1 87 ? 82.598 0.748 44.818 1.00 41.31 89 ASN A CA 1
ATOM 701 C C . ASN A 1 87 ? 83.048 2.105 44.280 1.00 40.23 89 ASN A C 1
ATOM 702 O O . ASN A 1 87 ? 82.464 3.136 44.594 1.00 41.73 89 ASN A O 1
ATOM 707 N N . GLN A 1 88 ? 84.119 2.085 43.490 1.00 38.87 90 GLN A N 1
ATOM 708 C CA . GLN A 1 88 ? 84.634 3.282 42.837 1.00 39.89 90 GLN A CA 1
ATOM 709 C C . GLN A 1 88 ? 83.999 3.316 41.448 1.00 39.92 90 GLN A C 1
ATOM 710 O O . GLN A 1 88 ? 83.922 2.289 40.763 1.00 37.18 90 GLN A O 1
ATOM 716 N N . THR A 1 89 ? 83.553 4.499 41.039 1.00 36.78 91 THR A N 1
ATOM 717 C CA . THR A 1 89 ? 82.907 4.673 39.745 1.00 36.86 91 THR A CA 1
ATOM 718 C C . THR A 1 89 ? 83.827 4.487 38.541 1.00 34.92 91 THR A C 1
ATOM 719 O O . THR A 1 89 ? 84.961 4.964 38.521 1.00 35.27 91 THR A O 1
ATOM 723 N N . MET A 1 90 ? 83.331 3.764 37.546 1.00 34.41 92 MET A N 1
ATOM 724 C CA . MET A 1 90 ? 84.067 3.572 36.304 1.00 33.97 92 MET A CA 1
ATOM 725 C C . MET A 1 90 ? 83.181 4.198 35.238 1.00 31.65 92 MET A C 1
ATOM 726 O O . MET A 1 90 ? 82.012 3.827 35.096 1.00 31.29 92 MET A O 1
ATOM 731 N N . GLY A 1 91 ? 83.719 5.188 34.533 1.00 31.92 93 GLY A N 1
ATOM 732 C CA . GLY A 1 91 ? 82.940 5.856 33.504 1.00 29.12 93 GLY A CA 1
ATOM 733 C C . GLY A 1 91 ? 83.614 5.807 32.158 1.00 27.61 93 GLY A C 1
ATOM 734 O O . GLY A 1 91 ? 84.658 6.421 31.965 1.00 26.60 93 GLY A O 1
ATOM 735 N N . PHE A 1 92 ? 83.043 5.031 31.244 1.00 27.12 94 PHE A N 1
ATOM 736 C CA . PHE A 1 92 ? 83.590 4.914 29.901 1.00 27.74 94 PHE A CA 1
ATOM 737 C C . PHE A 1 92 ? 82.482 5.209 28.912 1.00 30.89 94 PHE A C 1
ATOM 738 O O . PHE A 1 92 ? 81.310 5.299 29.291 1.00 32.01 94 PHE A O 1
ATOM 746 N N . SER A 1 93 ? 82.844 5.347 27.642 1.00 32.18 95 SER A N 1
ATOM 747 C CA . SER A 1 93 ? 81.849 5.631 26.624 1.00 33.90 95 SER A CA 1
ATOM 748 C C . SER A 1 93 ? 82.316 5.232 25.237 1.00 35.79 95 SER A C 1
ATOM 749 O O . SER A 1 93 ? 83.498 4.962 25.023 1.00 34.69 95 SER A O 1
ATOM 752 N N . PHE A 1 94 ? 81.363 5.192 24.308 1.00 35.83 96 PHE A N 1
ATOM 753 C CA . PHE A 1 94 ? 81.627 4.882 22.907 1.00 35.82 96 PHE A CA 1
ATOM 754 C C . PHE A 1 94 ? 80.536 5.534 22.062 1.00 36.15 96 PHE A C 1
ATOM 755 O O . PHE A 1 94 ? 79.483 5.907 22.584 1.00 36.98 96 PHE A O 1
ATOM 763 N N . ALA A 1 95 ? 80.807 5.714 20.775 1.00 36.65 97 ALA A N 1
ATOM 764 C CA . ALA A 1 95 ? 79.844 6.339 19.876 1.00 38.63 97 ALA A CA 1
ATOM 765 C C . ALA A 1 95 ? 79.042 5.344 19.044 1.00 39.57 97 ALA A C 1
ATOM 766 O O . ALA A 1 95 ? 79.458 4.206 18.830 1.00 38.86 97 ALA A O 1
ATOM 768 N N . VAL A 1 96 ? 77.863 5.785 18.619 1.00 41.63 98 VAL A N 1
ATOM 769 C CA . VAL A 1 96 ? 76.969 4.998 17.779 1.00 42.32 98 VAL A CA 1
ATOM 770 C C . VAL A 1 96 ? 76.465 5.951 16.698 1.00 44.58 98 VAL A C 1
ATOM 771 O O . VAL A 1 96 ? 76.337 7.151 16.944 1.00 45.78 98 VAL A O 1
ATOM 775 N N . GLU A 1 97 ? 76.231 5.433 15.496 1.00 47.81 99 GLU A N 1
ATOM 776 C CA . GLU A 1 97 ? 75.742 6.257 14.391 1.00 49.67 99 GLU A CA 1
ATOM 777 C C . GLU A 1 97 ? 74.520 5.651 13.715 1.00 50.34 99 GLU A C 1
ATOM 778 O O . GLU A 1 97 ? 74.275 4.441 13.795 1.00 49.82 99 GLU A O 1
ATOM 784 N N . GLN A 1 98 ? 73.775 6.507 13.026 1.00 51.93 100 GLN A N 1
ATOM 785 C CA . GLN A 1 98 ? 72.567 6.097 12.326 1.00 54.23 100 GLN A CA 1
ATOM 786 C C . GLN A 1 98 ? 72.868 5.440 10.975 1.00 55.22 100 GLN A C 1
ATOM 787 O O . GLN A 1 98 ? 73.518 6.039 10.119 1.00 53.90 100 GLN A O 1
ATOM 793 N N . ASP A 1 99 ? 72.432 4.192 10.814 1.00 57.44 101 ASP A N 1
ATOM 794 C CA . ASP A 1 99 ? 72.643 3.460 9.566 1.00 61.96 101 ASP A CA 1
ATOM 795 C C . ASP A 1 99 ? 71.377 3.526 8.713 1.00 64.17 101 ASP A C 1
ATOM 796 O O . ASP A 1 99 ? 71.450 3.726 7.500 1.00 65.73 101 ASP A O 1
ATOM 801 N N . ILE A 1 100 ? 70.224 3.390 9.366 1.00 64.99 102 ILE A N 1
ATOM 802 C CA . ILE A 1 100 ? 68.923 3.447 8.701 1.00 65.14 102 ILE A CA 1
ATOM 803 C C . ILE A 1 100 ? 67.996 4.378 9.481 1.00 66.13 102 ILE A C 1
ATOM 804 O O . ILE A 1 100 ? 68.162 4.555 10.688 1.00 65.74 102 ILE A O 1
ATOM 809 N N . PRO A 1 101 ? 67.018 5.002 8.798 1.00 67.10 103 PRO A N 1
ATOM 810 C CA . PRO A 1 101 ? 66.083 5.909 9.472 1.00 66.40 103 PRO A CA 1
ATOM 811 C C . PRO A 1 101 ? 65.368 5.200 10.617 1.00 64.66 103 PRO A C 1
ATOM 812 O O . PRO A 1 101 ? 65.087 4.006 10.541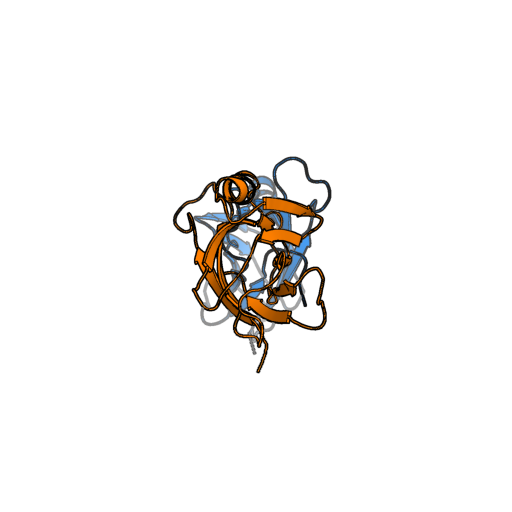 1.00 64.74 103 PRO A O 1
ATOM 816 N N . VAL A 1 102 ? 65.095 5.944 11.679 1.00 63.51 104 VAL A N 1
ATOM 817 C CA . VAL A 1 102 ? 64.428 5.401 12.856 1.00 64.29 104 VAL A CA 1
ATOM 818 C C . VAL A 1 102 ? 63.066 4.772 12.560 1.00 63.85 104 VAL A C 1
ATOM 819 O O . VAL A 1 102 ? 62.302 5.274 11.733 1.00 65.67 104 VAL A O 1
ATOM 823 N N . LYS A 1 103 ? 62.785 3.656 13.223 1.00 63.46 105 LYS A N 1
ATOM 824 C CA . LYS A 1 103 ? 61.519 2.942 13.055 1.00 62.57 105 LYS A CA 1
ATOM 825 C C . LYS A 1 103 ? 60.697 3.092 14.320 1.00 60.77 105 LYS A C 1
ATOM 826 O O . LYS A 1 103 ? 59.564 2.625 14.396 1.00 61.68 105 LYS A O 1
ATOM 832 N N . ASN A 1 104 ? 61.309 3.722 15.317 1.00 59.06 106 ASN A N 1
ATOM 833 C CA . ASN A 1 104 ? 60.703 3.978 16.620 1.00 56.25 106 ASN A CA 1
ATOM 834 C C . ASN A 1 104 ? 61.713 4.747 17.479 1.00 54.55 106 ASN A C 1
ATOM 835 O O . ASN A 1 104 ? 62.874 4.921 17.093 1.00 52.85 106 ASN A O 1
ATOM 840 N N . LEU A 1 105 ? 61.259 5.208 18.639 1.00 50.74 107 LEU A N 1
ATOM 841 C CA . LEU A 1 105 ? 62.109 5.954 19.553 1.00 47.60 107 LEU A CA 1
ATOM 842 C C . LEU A 1 105 ? 62.068 5.329 20.940 1.00 45.23 107 LEU A C 1
ATOM 843 O O . LEU A 1 105 ? 62.180 6.012 21.952 1.00 45.49 107 LEU A O 1
ATOM 848 N N . LYS A 1 106 ? 61.898 4.016 20.971 1.00 44.64 108 LYS A N 1
ATOM 849 C CA . LYS A 1 106 ? 61.859 3.277 22.221 1.00 47.20 108 LYS A CA 1
ATOM 850 C C . LYS A 1 106 ? 63.253 3.254 22.860 1.00 47.59 108 LYS A C 1
ATOM 851 O O . LYS A 1 106 ? 64.267 3.495 22.189 1.00 45.19 108 LYS A O 1
ATOM 857 N N . PRO A 1 107 ? 63.311 3.033 24.181 1.00 47.29 109 PRO A N 1
ATOM 858 C CA . PRO A 1 107 ? 64.593 2.985 24.880 1.00 47.62 109 PRO A CA 1
ATOM 859 C C . PRO A 1 107 ? 65.206 1.587 24.801 1.00 47.59 109 PRO A C 1
ATOM 860 O O . PRO A 1 107 ? 64.492 0.578 24.782 1.00 47.01 109 PRO A O 1
ATOM 864 N N . ALA A 1 108 ? 66.531 1.538 24.716 1.00 45.71 110 ALA A N 1
ATOM 865 C CA . ALA A 1 108 ? 67.240 0.266 24.656 1.00 42.19 110 ALA A CA 1
ATOM 866 C C . ALA A 1 108 ? 67.833 -0.023 26.030 1.00 41.49 110 ALA A C 1
ATOM 867 O O . ALA A 1 108 ? 68.242 0.893 26.750 1.00 41.01 110 ALA A O 1
ATOM 869 N N . PRO A 1 109 ? 67.843 -1.301 26.433 1.00 39.53 111 PRO A N 1
ATOM 870 C CA . PRO A 1 109 ? 68.382 -1.712 27.731 1.00 37.70 111 PRO A CA 1
ATOM 871 C C . PRO A 1 109 ? 69.903 -1.888 27.798 1.00 36.85 111 PRO A C 1
ATOM 872 O O . PRO A 1 109 ? 70.568 -2.163 26.794 1.00 34.95 111 PRO A O 1
ATOM 876 N N . VAL A 1 110 ? 70.439 -1.677 28.996 1.00 34.95 112 VAL A N 1
ATOM 877 C CA . VAL A 1 110 ? 71.862 -1.846 29.275 1.00 32.71 112 VAL A CA 1
ATOM 878 C C . VAL A 1 110 ? 71.934 -2.716 30.521 1.00 33.39 112 VAL A C 1
ATOM 879 O O . VAL A 1 110 ? 71.311 -2.414 31.550 1.00 30.83 112 VAL A O 1
ATOM 883 N N . LYS A 1 111 ? 72.670 -3.815 30.413 1.00 32.50 113 LYS A N 1
ATOM 884 C CA . LYS A 1 111 ? 72.810 -4.725 31.530 1.00 33.29 113 LYS A CA 1
ATOM 885 C C . LYS A 1 111 ? 74.259 -4.908 31.944 1.00 33.67 113 LYS A C 1
ATOM 886 O O . LYS A 1 111 ? 75.144 -5.060 31.100 1.00 33.34 113 LYS A O 1
ATOM 892 N N . VAL A 1 112 ? 74.494 -4.852 33.252 1.00 31.78 114 VAL A N 1
ATOM 893 C CA . VAL A 1 112 ? 75.818 -5.065 33.810 1.00 29.84 114 VAL A CA 1
ATOM 894 C C . VAL A 1 112 ? 75.696 -6.242 34.775 1.00 30.99 114 VAL A C 1
ATOM 895 O O . VAL A 1 112 ? 74.773 -6.288 35.592 1.00 27.04 114 VAL A O 1
ATOM 899 N N . TYR A 1 113 ? 76.604 -7.209 34.653 1.00 30.73 115 TYR A N 1
ATOM 900 C CA . TYR A 1 113 ? 76.575 -8.374 35.531 1.00 31.98 115 TYR A CA 1
ATOM 901 C C . TYR A 1 113 ? 77.928 -9.067 35.709 1.00 31.76 115 TYR A C 1
ATOM 902 O O . TYR A 1 113 ? 78.809 -8.995 34.837 1.00 31.57 115 TYR A O 1
ATOM 911 N N . ASP A 1 114 ? 78.071 -9.729 36.857 1.00 29.93 116 ASP A N 1
ATOM 912 C CA . ASP A 1 114 ? 79.276 -10.479 37.204 1.00 30.23 116 ASP A CA 1
ATOM 913 C C . ASP A 1 114 ? 79.248 -11.776 36.399 1.00 30.46 116 ASP A C 1
ATOM 914 O O . ASP A 1 114 ? 78.318 -12.569 36.531 1.00 29.19 116 ASP A O 1
ATOM 919 N N . TYR A 1 115 ? 80.259 -11.983 35.563 1.00 32.29 117 TYR A N 1
ATOM 920 C CA . TYR A 1 115 ? 80.331 -13.179 34.728 1.00 34.60 117 TYR A CA 1
ATOM 921 C C . TYR A 1 115 ? 80.107 -14.499 35.472 1.00 34.21 117 TYR A C 1
ATOM 922 O O . TYR A 1 115 ? 79.445 -15.390 34.953 1.00 33.02 117 TYR A O 1
ATOM 931 N N . TYR A 1 116 ? 80.676 -14.621 36.670 1.00 33.93 118 TYR A N 1
ATOM 932 C CA . TYR A 1 116 ? 80.542 -15.834 37.472 1.00 35.08 118 TYR A CA 1
ATOM 933 C C . TYR A 1 116 ? 79.369 -15.804 38.445 1.00 37.13 118 TYR A C 1
ATOM 934 O O . TYR A 1 116 ? 78.964 -16.843 38.969 1.00 39.28 118 TYR A O 1
ATOM 943 N N . GLU A 1 117 ? 78.859 -14.611 38.727 1.00 36.79 119 GLU A N 1
ATOM 944 C CA . GLU A 1 117 ? 77.720 -14.467 39.623 1.00 37.79 119 GLU A CA 1
ATOM 945 C C . GLU A 1 117 ? 76.631 -13.713 38.867 1.00 38.60 119 GLU A C 1
ATOM 946 O O . GLU A 1 117 ? 76.410 -12.520 39.102 1.00 39.53 119 GLU A O 1
ATOM 952 N N . THR A 1 118 ? 75.970 -14.407 37.938 1.00 38.50 120 THR A N 1
ATOM 953 C CA . THR A 1 118 ? 74.917 -13.800 37.122 1.00 38.52 120 THR A CA 1
ATOM 954 C C . THR A 1 118 ? 73.722 -13.308 37.916 1.00 38.97 120 THR A C 1
ATOM 955 O O . THR A 1 118 ? 72.994 -12.435 37.457 1.00 40.22 120 THR A O 1
ATOM 959 N N . ASP A 1 119 ? 73.535 -13.846 39.116 1.00 40.93 121 ASP A N 1
ATOM 960 C CA . ASP A 1 119 ? 72.440 -13.407 39.973 1.00 43.19 121 ASP A CA 1
ATOM 961 C C . ASP A 1 119 ? 72.669 -11.955 40.410 1.00 42.27 121 ASP A C 1
ATOM 962 O O . ASP A 1 119 ? 71.739 -11.276 40.840 1.00 41.74 121 ASP A O 1
ATOM 967 N N . GLU A 1 120 ? 73.919 -11.500 40.309 1.00 40.63 122 GLU A N 1
ATOM 968 C CA . GLU A 1 120 ? 74.294 -10.132 40.665 1.00 39.06 122 GLU A CA 1
ATOM 969 C C . GLU A 1 120 ? 74.360 -9.283 39.394 1.00 37.18 122 GLU A C 1
ATOM 970 O O . GLU A 1 120 ? 75.270 -9.427 38.578 1.00 35.61 122 GLU A O 1
ATOM 976 N N . PHE A 1 121 ? 73.385 -8.394 39.237 1.00 36.15 123 PHE A N 1
ATOM 977 C CA . PHE A 1 121 ? 73.299 -7.543 38.052 1.00 37.22 123 PHE A CA 1
ATOM 978 C C . PHE A 1 121 ? 72.501 -6.268 38.314 1.00 35.30 123 PHE A C 1
ATOM 979 O O . PHE A 1 121 ? 71.945 -6.066 39.396 1.00 32.76 123 PHE A O 1
ATOM 987 N N . ALA A 1 122 ? 72.406 -5.452 37.272 1.00 35.15 124 ALA A N 1
ATOM 988 C CA . ALA A 1 122 ? 71.658 -4.207 37.292 1.00 37.56 124 ALA A CA 1
ATOM 989 C C . ALA A 1 122 ? 71.292 -3.892 35.842 1.00 39.04 124 ALA A C 1
ATOM 990 O O . ALA A 1 122 ? 72.099 -4.102 34.929 1.00 38.94 124 ALA A O 1
ATOM 992 N N . ILE A 1 123 ? 70.063 -3.432 35.630 1.00 39.96 125 ILE A N 1
ATOM 993 C CA . ILE A 1 123 ? 69.591 -3.093 34.294 1.00 40.73 125 ILE A CA 1
ATOM 994 C C . ILE A 1 123 ? 69.052 -1.671 34.274 1.00 42.17 125 ILE A C 1
ATOM 995 O O . ILE A 1 123 ? 68.317 -1.270 35.173 1.00 42.78 125 ILE A O 1
ATOM 1000 N N . GLU A 1 124 ? 69.446 -0.908 33.259 1.00 42.81 126 GLU A N 1
ATOM 1001 C CA . GLU A 1 124 ? 68.980 0.465 33.085 1.00 44.47 126 GLU A CA 1
ATOM 1002 C C . GLU A 1 124 ? 68.679 0.676 31.609 1.00 44.13 126 GLU A C 1
ATOM 1003 O O . GLU A 1 124 ? 69.062 -0.143 30.775 1.00 44.98 126 GLU A O 1
ATOM 1009 N N . GLU A 1 125 ? 67.984 1.765 31.292 1.00 44.07 127 GLU A N 1
ATOM 1010 C CA . GLU A 1 125 ? 67.619 2.075 29.910 1.00 42.81 127 GLU A CA 1
ATOM 1011 C C . GLU A 1 125 ? 68.180 3.403 29.445 1.00 40.59 127 GLU A C 1
ATOM 1012 O O . GLU A 1 125 ? 68.609 4.231 30.252 1.00 40.76 127 GLU A O 1
ATOM 1018 N N . TYR A 1 126 ? 68.121 3.601 28.129 1.00 38.08 128 TYR A N 1
ATOM 1019 C CA . TYR A 1 126 ? 68.558 4.827 27.464 1.00 36.98 128 TYR A CA 1
ATOM 1020 C C . TYR A 1 126 ? 67.900 4.879 26.084 1.00 37.16 128 TYR A C 1
ATOM 1021 O O . TYR A 1 126 ? 67.453 3.859 25.568 1.00 37.22 128 TYR A O 1
ATOM 1030 N N . SER A 1 127 ? 67.848 6.062 25.486 1.00 36.09 129 SER A N 1
ATOM 1031 C CA . SER A 1 127 ? 67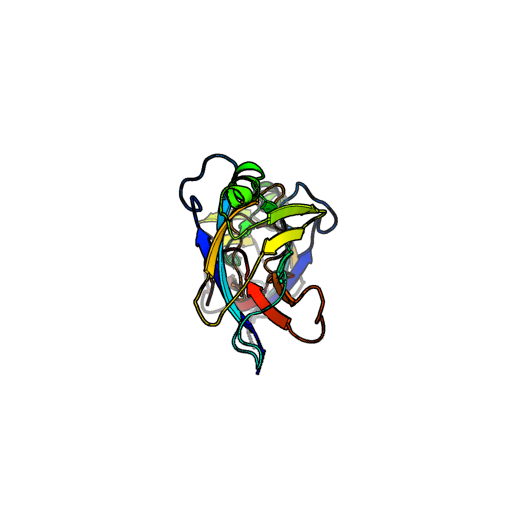.262 6.210 24.156 1.00 37.48 129 SER A CA 1
ATOM 1032 C C . SER A 1 127 ? 68.008 7.266 23.368 1.00 36.74 129 SER A C 1
ATOM 1033 O O . SER A 1 127 ? 68.860 7.968 23.917 1.00 36.32 129 SER A O 1
ATOM 1036 N N . ALA A 1 128 ? 67.737 7.347 22.070 1.00 35.68 130 ALA A N 1
ATOM 1037 C CA . ALA A 1 128 ? 68.414 8.338 21.245 1.00 37.52 130 ALA A CA 1
ATOM 1038 C C . ALA A 1 128 ? 68.066 9.735 21.770 1.00 37.95 130 ALA A C 1
ATOM 1039 O O . ALA A 1 128 ? 66.915 10.008 22.112 1.00 36.12 130 ALA A O 1
ATOM 1041 N N . PRO A 1 129 ? 69.074 10.617 21.883 1.00 40.46 131 PRO A N 1
ATOM 1042 C CA . PRO A 1 129 ? 68.940 11.996 22.374 1.00 41.73 131 PRO A CA 1
ATOM 1043 C C . PRO A 1 129 ? 68.163 12.958 21.464 1.00 42.95 131 PRO A C 1
ATOM 1044 O O . PRO A 1 129 ? 68.668 14.016 21.061 1.00 41.38 131 PRO A O 1
ATOM 1048 N N . PHE A 1 130 ? 66.930 12.587 21.151 1.00 44.77 132 PHE A N 1
ATOM 1049 C CA . PHE A 1 130 ? 66.082 13.418 20.313 1.00 47.67 132 PHE A CA 1
ATOM 1050 C C . PHE A 1 130 ? 65.315 14.409 21.173 1.00 48.78 132 PHE A C 1
ATOM 1051 O O . PHE A 1 130 ? 65.048 14.142 22.347 1.00 48.68 132 PHE A O 1
ATOM 1059 N N . SER A 1 131 ? 64.988 15.562 20.596 1.00 51.18 133 SER A N 1
ATOM 1060 C CA . SER A 1 131 ? 64.237 16.591 21.309 1.00 53.23 133 SER A CA 1
ATOM 1061 C C . SER A 1 131 ? 62.876 16.029 21.699 1.00 54.48 133 SER A C 1
ATOM 1062 O O . SER A 1 131 ? 62.354 15.145 21.020 1.00 54.37 133 SER A O 1
ATOM 1065 N N . SER A 1 132 ? 62.326 16.506 22.811 1.00 57.59 134 SER A N 1
ATOM 1066 C CA . SER A 1 132 ? 61.027 16.029 23.272 1.00 59.89 134 SER A CA 1
ATOM 1067 C C . SER A 1 132 ? 59.886 17.006 22.995 1.00 61.14 134 SER A C 1
ATOM 1068 O O . SER A 1 132 ? 60.098 18.214 22.873 1.00 60.42 134 SER A O 1
ATOM 1071 N N . ASP A 1 133 ? 58.682 16.460 22.870 1.00 62.51 135 ASP A N 1
ATOM 1072 C CA . ASP A 1 133 ? 57.490 17.253 22.610 1.00 65.53 135 ASP A CA 1
ATOM 1073 C C . ASP A 1 133 ? 56.932 17.769 23.936 1.00 69.47 135 ASP A C 1
ATOM 1074 O O . ASP A 1 133 ? 56.276 18.813 23.982 1.00 70.44 135 ASP A O 1
ATOM 1079 N N . SER A 1 134 ? 57.206 17.028 25.009 1.00 72.98 136 SER A N 1
ATOM 1080 C CA . SER A 1 134 ? 56.755 17.388 26.353 1.00 75.95 136 SER A CA 1
ATOM 1081 C C . SER A 1 134 ? 57.432 18.667 26.849 1.00 75.92 136 SER A C 1
ATOM 1082 O O . SER A 1 134 ? 58.677 18.730 26.746 1.00 76.93 136 SER A O 1
ATOM 1085 N N . GLU B 1 1 ? 26.744 19.204 17.767 1.00 69.46 3 GLU B N 1
ATOM 1086 C CA . GLU B 1 1 ? 26.481 20.656 18.006 1.00 69.26 3 GLU B CA 1
ATOM 1087 C C . GLU B 1 1 ? 27.119 21.555 16.939 1.00 66.33 3 GLU B C 1
ATOM 1088 O O . GLU B 1 1 ? 26.505 22.528 16.488 1.00 66.51 3 GLU B O 1
ATOM 1094 N N . ALA B 1 2 ? 28.343 21.224 16.533 1.00 61.55 4 ALA B N 1
ATOM 1095 C CA . ALA B 1 2 ? 29.051 22.002 15.517 1.00 57.01 4 ALA B CA 1
ATOM 1096 C C . ALA B 1 2 ? 28.364 21.865 14.160 1.00 52.60 4 ALA B C 1
ATOM 1097 O O . ALA B 1 2 ? 27.774 20.831 13.861 1.00 53.82 4 ALA B O 1
ATOM 1099 N N . PRO B 1 3 ? 28.416 22.920 13.329 1.00 49.01 5 PRO B N 1
ATOM 1100 C CA . PRO B 1 3 ? 27.796 22.921 11.997 1.00 45.18 5 PRO B CA 1
ATOM 1101 C C . PRO B 1 3 ? 28.562 22.067 10.983 1.00 41.40 5 PRO B C 1
ATOM 1102 O O . PRO B 1 3 ? 28.132 21.897 9.848 1.00 37.34 5 PRO B O 1
ATOM 1106 N N . PHE B 1 4 ? 29.722 21.567 11.391 1.00 40.90 6 PHE B N 1
ATOM 1107 C CA . PHE B 1 4 ? 30.530 20.713 10.528 1.00 41.01 6 PHE B CA 1
ATOM 1108 C C . PHE B 1 4 ? 30.810 19.397 11.231 1.00 40.92 6 PHE B C 1
ATOM 1109 O O . PHE B 1 4 ? 30.926 19.357 12.457 1.00 44.37 6 PHE B O 1
ATOM 1117 N N . THR B 1 5 ? 30.858 18.312 10.468 1.00 39.46 7 THR B N 1
ATOM 1118 C CA . THR B 1 5 ? 31.201 17.020 11.050 1.00 39.15 7 THR B CA 1
ATOM 1119 C C . THR B 1 5 ? 32.638 16.823 10.589 1.00 38.58 7 THR B C 1
ATOM 1120 O O . THR B 1 5 ? 32.955 17.056 9.420 1.00 39.12 7 THR B O 1
ATOM 1124 N N . LEU B 1 6 ? 33.512 16.437 11.508 1.00 37.56 8 LEU B N 1
ATOM 1125 C CA . LEU B 1 6 ? 34.911 16.230 11.168 1.00 37.96 8 LEU B CA 1
ATOM 1126 C C . LEU B 1 6 ? 35.467 14.970 11.831 1.00 39.79 8 LEU B C 1
ATOM 1127 O O . LEU B 1 6 ? 35.408 14.814 13.054 1.00 41.79 8 LEU B O 1
ATOM 1132 N N . LYS B 1 7 ? 35.959 14.054 11.006 1.00 40.82 9 LYS B N 1
ATOM 1133 C CA . LYS B 1 7 ? 36.549 12.804 11.482 1.00 41.48 9 LYS B CA 1
ATOM 1134 C C . LYS B 1 7 ? 37.926 12.664 10.855 1.00 40.32 9 LYS B C 1
ATOM 1135 O O . LYS B 1 7 ? 38.069 12.732 9.625 1.00 38.48 9 LYS B O 1
ATOM 1141 N N . VAL B 1 8 ? 38.939 12.512 11.706 1.00 38.54 10 VAL B N 1
ATOM 1142 C CA . VAL B 1 8 ? 40.312 12.380 11.232 1.00 39.03 10 VAL B CA 1
ATOM 1143 C C . VAL B 1 8 ? 40.894 11.039 11.624 1.00 39.20 10 VAL B C 1
ATOM 1144 O O . VAL B 1 8 ? 40.911 10.680 12.799 1.00 39.51 10 VAL B O 1
ATOM 1148 N N . ASN B 1 9 ? 41.384 10.313 10.625 1.00 40.72 11 ASN B N 1
ATOM 1149 C CA . ASN B 1 9 ? 41.984 9.001 10.829 1.00 41.28 11 ASN B CA 1
ATOM 1150 C C . ASN B 1 9 ? 43.346 8.918 10.156 1.00 40.53 11 ASN B C 1
ATOM 1151 O O . ASN B 1 9 ? 43.579 9.532 9.114 1.00 38.54 11 ASN B O 1
ATOM 1156 N N . THR B 1 10 ? 44.237 8.133 10.750 1.00 41.97 12 THR B N 1
ATOM 1157 C CA . THR B 1 10 ? 45.583 7.953 10.214 1.00 44.05 12 THR B CA 1
ATOM 1158 C C . THR B 1 10 ? 45.844 6.491 9.882 1.00 44.44 12 THR B C 1
ATOM 1159 O O . THR B 1 10 ? 45.384 5.597 10.585 1.00 45.65 12 THR B O 1
ATOM 1163 N N . LEU B 1 11 ? 46.586 6.254 8.808 1.00 46.60 13 LEU B N 1
ATOM 1164 C CA . LEU B 1 11 ? 46.931 4.899 8.385 1.00 48.30 13 LEU B CA 1
ATOM 1165 C C . LEU B 1 11 ? 48.403 4.879 8.021 1.00 48.93 13 LEU B C 1
ATOM 1166 O O . LEU B 1 11 ? 48.853 5.696 7.221 1.00 47.44 13 LEU B O 1
ATOM 1171 N N . PRO B 1 12 ? 49.177 3.956 8.620 1.00 51.31 14 PRO B N 1
ATOM 1172 C CA . PRO B 1 12 ? 50.617 3.825 8.363 1.00 52.79 14 PRO B CA 1
ATOM 1173 C C . PRO B 1 12 ? 50.954 3.381 6.938 1.00 54.83 14 PRO B C 1
ATOM 1174 O O . PRO B 1 12 ? 50.165 2.694 6.286 1.00 52.89 14 PRO B O 1
ATOM 1178 N N . LEU B 1 13 ? 52.120 3.807 6.459 1.00 58.93 15 LEU B N 1
ATOM 1179 C CA . LEU B 1 13 ? 52.586 3.476 5.113 1.00 64.56 15 LEU B CA 1
ATOM 1180 C C . LEU B 1 13 ? 54.056 3.051 5.131 1.00 68.63 15 LEU B C 1
ATOM 1181 O O . LEU B 1 13 ? 54.878 3.675 5.809 1.00 68.58 15 LEU B O 1
ATOM 1186 N N . ASN B 1 14 ? 54.382 2.010 4.363 1.00 74.13 16 ASN B N 1
ATOM 1187 C CA . ASN B 1 14 ? 55.753 1.492 4.252 1.00 79.95 16 ASN B CA 1
ATOM 1188 C C . ASN B 1 14 ? 56.414 1.258 5.610 1.00 82.95 16 ASN B C 1
ATOM 1189 O O . ASN B 1 14 ? 57.594 1.571 5.800 1.00 82.21 16 ASN B O 1
ATOM 1194 N N . PHE B 1 15 ? 55.653 0.694 6.544 1.00 87.38 17 PHE B N 1
ATOM 1195 C CA . PHE B 1 15 ? 56.144 0.437 7.894 1.00 91.56 17 PHE B CA 1
ATOM 1196 C C . PHE B 1 15 ? 57.067 -0.783 7.995 1.00 93.57 17 PHE B C 1
ATOM 1197 O O . PHE B 1 15 ? 57.951 -0.826 8.853 1.00 94.07 17 PHE B O 1
ATOM 1205 N N . ASP B 1 16 ? 56.873 -1.762 7.112 1.00 95.85 18 ASP B N 1
ATOM 1206 C CA . ASP B 1 16 ? 57.690 -2.979 7.107 1.00 97.57 18 ASP B CA 1
ATOM 1207 C C . ASP B 1 16 ? 58.991 -2.854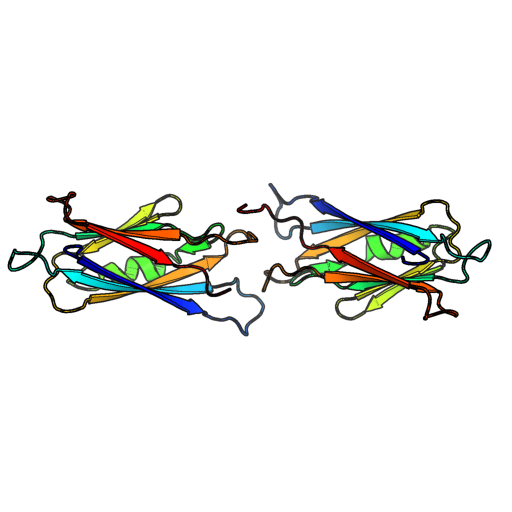 6.313 1.00 98.11 18 ASP B C 1
ATOM 1208 O O . ASP B 1 16 ? 59.751 -3.819 6.211 1.00 99.02 18 ASP B O 1
ATOM 1213 N N . LYS B 1 17 ? 59.242 -1.677 5.745 1.00 97.99 19 LYS B N 1
ATOM 1214 C CA . LYS B 1 17 ? 60.456 -1.446 4.965 1.00 97.93 19 LYS B CA 1
ATOM 1215 C C . LYS B 1 17 ? 61.591 -0.909 5.838 1.00 97.90 19 LYS B C 1
ATOM 1216 O O . LYS B 1 17 ? 61.402 -0.695 7.037 1.00 98.38 19 LYS B O 1
ATOM 1222 N N . ALA B 1 18 ? 62.766 -0.690 5.250 1.00 97.35 20 ALA B N 1
ATOM 1223 C CA . ALA B 1 18 ? 63.907 -0.214 6.031 1.00 96.93 20 ALA B CA 1
ATOM 1224 C C . ALA B 1 18 ? 64.499 1.151 5.685 1.00 96.22 20 ALA B C 1
ATOM 1225 O O . ALA B 1 18 ? 64.506 2.057 6.522 1.00 96.83 20 ALA B O 1
ATOM 1227 N N . GLU B 1 19 ? 65.010 1.296 4.466 1.00 94.23 21 GLU B N 1
ATOM 1228 C CA . GLU B 1 19 ? 65.635 2.550 4.051 1.00 92.56 21 GLU B CA 1
ATOM 1229 C C . GLU B 1 19 ? 64.693 3.759 3.976 1.00 89.61 21 GLU B C 1
ATOM 1230 O O . GLU B 1 19 ? 65.136 4.877 3.702 1.00 89.04 21 GLU B O 1
ATOM 1236 N N . HIS B 1 20 ? 63.408 3.539 4.251 1.00 86.50 22 HIS B N 1
ATOM 1237 C CA . HIS B 1 20 ? 62.407 4.607 4.212 1.00 83.84 22 HIS B CA 1
ATOM 1238 C C . HIS B 1 20 ? 62.154 5.241 5.575 1.00 80.56 22 HIS B C 1
ATOM 1239 O O . HIS B 1 20 ? 62.411 4.629 6.612 1.00 80.88 22 HIS B O 1
ATOM 1246 N N . HIS B 1 21 ? 61.648 6.473 5.562 1.00 76.32 23 HIS B N 1
ATOM 1247 C CA . HIS B 1 21 ? 61.320 7.197 6.790 1.00 72.20 23 HIS B CA 1
ATOM 1248 C C . HIS B 1 21 ? 59.905 6.806 7.212 1.00 68.59 23 HIS B C 1
ATOM 1249 O O . HIS B 1 21 ? 59.138 6.289 6.398 1.00 67.31 23 HIS B O 1
ATOM 1256 N N . ARG B 1 22 ? 59.563 7.023 8.481 1.00 65.64 24 ARG B N 1
ATOM 1257 C CA . ARG B 1 22 ? 58.210 6.719 8.945 1.00 62.99 24 ARG B CA 1
ATOM 1258 C C . ARG B 1 22 ? 57.280 7.602 8.120 1.00 60.22 24 ARG B C 1
ATOM 1259 O O . ARG B 1 22 ? 57.553 8.786 7.910 1.00 57.01 24 ARG B O 1
ATOM 1267 N N . LYS B 1 23 ? 56.196 7.016 7.631 1.00 58.03 25 LYS B N 1
ATOM 1268 C CA . LYS B 1 23 ? 55.269 7.742 6.775 1.00 56.21 25 LYS B CA 1
ATOM 1269 C C . LYS B 1 23 ? 53.832 7.273 7.016 1.00 53.65 25 LYS B C 1
ATOM 1270 O O . LYS B 1 23 ? 53.599 6.098 7.307 1.00 55.16 25 LYS B O 1
ATOM 1276 N N . PHE B 1 24 ? 52.876 8.196 6.948 1.00 49.24 26 PHE B N 1
ATOM 1277 C CA . PHE B 1 24 ? 51.476 7.835 7.147 1.00 45.01 26 PHE B CA 1
ATOM 1278 C C . PHE B 1 24 ? 50.481 8.737 6.419 1.00 43.24 26 PHE B C 1
ATOM 1279 O O . PHE B 1 24 ? 50.813 9.863 6.040 1.00 41.73 26 PHE B O 1
ATOM 1287 N N . GLN B 1 25 ? 49.285 8.199 6.179 1.00 40.28 27 GLN B N 1
ATOM 1288 C CA . GLN B 1 25 ? 48.212 8.913 5.496 1.00 40.24 27 GLN B CA 1
ATOM 1289 C C . GLN B 1 25 ? 47.259 9.527 6.493 1.00 39.38 27 GLN B C 1
ATOM 1290 O O . GLN B 1 25 ? 46.858 8.874 7.461 1.00 38.76 27 GLN B O 1
ATOM 1296 N N . ILE B 1 26 ? 46.882 10.776 6.234 1.00 36.05 28 ILE B N 1
ATOM 1297 C CA . ILE B 1 26 ? 45.926 11.480 7.079 1.00 32.66 28 ILE B CA 1
ATOM 1298 C C . ILE B 1 26 ? 44.620 11.545 6.286 1.00 33.07 28 ILE B C 1
ATOM 1299 O O . ILE B 1 26 ? 44.572 12.158 5.218 1.00 34.16 28 ILE B O 1
ATOM 1304 N N . HIS B 1 27 ? 43.592 10.853 6.768 1.00 30.99 29 HIS B N 1
ATOM 1305 C CA . HIS B 1 27 ? 42.296 10.849 6.101 1.00 31.07 29 HIS B CA 1
ATOM 1306 C C . HIS B 1 27 ? 41.369 11.846 6.772 1.00 31.55 29 HIS B C 1
ATOM 1307 O O . HIS B 1 27 ? 41.174 11.805 7.991 1.00 30.98 29 HIS B O 1
ATOM 1314 N N . ILE B 1 28 ? 40.832 12.760 5.968 1.00 30.76 30 ILE B N 1
ATOM 1315 C CA . ILE B 1 28 ? 39.914 13.782 6.457 1.00 31.50 30 ILE B CA 1
ATOM 1316 C C . ILE B 1 28 ? 38.517 13.497 5.915 1.00 31.15 30 ILE B C 1
ATOM 1317 O O . ILE B 1 28 ? 38.323 13.353 4.705 1.00 29.20 30 ILE B O 1
ATOM 1322 N N . ASN B 1 29 ? 37.557 13.391 6.825 1.00 29.82 31 ASN B N 1
ATOM 1323 C CA . ASN B 1 29 ? 36.173 13.135 6.461 1.00 32.87 31 ASN B CA 1
ATOM 1324 C C . ASN B 1 29 ? 35.393 14.313 7.029 1.00 31.95 31 ASN B C 1
ATOM 1325 O O . ASN B 1 29 ? 35.408 14.574 8.237 1.00 29.69 31 ASN B O 1
ATOM 1330 N N . VAL B 1 30 ? 34.728 15.043 6.146 1.00 32.15 32 VAL B N 1
ATOM 1331 C CA . VAL B 1 30 ? 34.007 16.229 6.575 1.00 33.48 32 VAL B CA 1
ATOM 1332 C C . VAL B 1 30 ? 32.721 16.482 5.797 1.00 33.92 32 VAL B C 1
ATOM 1333 O O . VAL B 1 30 ? 32.572 16.018 4.664 1.00 33.97 32 VAL B O 1
ATOM 1337 N N . SER B 1 31 ? 31.784 17.180 6.441 1.00 32.86 33 SER B N 1
ATOM 1338 C CA . SER B 1 31 ? 30.506 17.549 5.829 1.00 33.67 33 SER B CA 1
ATOM 1339 C C . SER B 1 31 ? 29.915 18.756 6.557 1.00 32.89 33 SER B C 1
ATOM 1340 O O . SER B 1 31 ? 30.336 19.098 7.668 1.00 31.49 33 SER B O 1
ATOM 1343 N N . TYR B 1 32 ? 28.939 19.396 5.926 1.00 32.90 34 TYR B N 1
ATOM 1344 C CA . TYR B 1 32 ? 28.276 20.557 6.517 1.00 32.60 34 TYR B CA 1
ATOM 1345 C C . TYR B 1 32 ? 26.856 20.199 6.927 1.00 33.73 34 TYR B C 1
ATOM 1346 O O . TYR B 1 32 ? 26.049 19.769 6.102 1.00 33.97 34 TYR B O 1
ATOM 1355 N N . ILE B 1 33 ? 26.545 20.409 8.197 1.00 34.80 35 ILE B N 1
ATOM 1356 C CA . ILE B 1 33 ? 25.219 20.102 8.711 1.00 39.55 35 ILE B CA 1
ATOM 1357 C C . ILE B 1 33 ? 24.568 21.313 9.377 1.00 41.37 35 ILE B C 1
ATOM 1358 O O . ILE B 1 33 ? 23.790 21.171 10.326 1.00 40.31 35 ILE B O 1
ATOM 1363 N N . GLY B 1 34 ? 24.901 22.502 8.878 1.00 42.36 36 GLY B N 1
ATOM 1364 C CA . GLY B 1 34 ? 24.338 23.724 9.421 1.00 42.27 36 GLY B CA 1
ATOM 1365 C C . GLY B 1 34 ? 22.958 24.007 8.855 1.00 43.53 36 GLY B C 1
ATOM 1366 O O . GLY B 1 34 ? 22.363 23.145 8.206 1.00 41.61 36 GLY B O 1
ATOM 1367 N N . GLU B 1 35 ? 22.464 25.224 9.074 1.00 45.13 37 GLU B N 1
ATOM 1368 C CA . GLU B 1 35 ? 21.135 25.622 8.607 1.00 48.02 37 GLU B CA 1
ATOM 1369 C C . GLU B 1 35 ? 21.018 25.864 7.101 1.00 45.89 37 GLU B C 1
ATOM 1370 O O . GLU B 1 35 ? 19.972 25.598 6.506 1.00 47.24 37 GLU B O 1
ATOM 1376 N N . ARG B 1 36 ? 22.094 26.351 6.490 1.00 41.30 38 ARG B N 1
ATOM 1377 C CA . ARG B 1 36 ? 22.116 26.634 5.055 1.00 38.43 38 ARG B CA 1
ATOM 1378 C C . ARG B 1 36 ? 22.164 25.354 4.204 1.00 37.32 38 ARG B C 1
ATOM 1379 O O . ARG B 1 36 ? 22.626 24.310 4.661 1.00 36.22 38 ARG B O 1
ATOM 1387 N N . PRO B 1 37 ? 21.674 25.425 2.954 1.00 37.20 39 PRO B N 1
ATOM 1388 C CA . PRO B 1 37 ? 21.657 24.288 2.019 1.00 36.24 39 PRO B CA 1
ATOM 1389 C C . PRO B 1 37 ? 23.073 23.769 1.749 1.00 36.54 39 PRO B C 1
ATOM 1390 O O . PRO B 1 37 ? 23.265 22.606 1.392 1.00 35.19 39 PRO B O 1
ATOM 1394 N N . ASN B 1 38 ? 24.050 24.662 1.881 1.00 33.61 40 ASN B N 1
ATOM 1395 C CA . ASN B 1 38 ? 25.455 24.335 1.673 1.00 33.25 40 ASN B CA 1
ATOM 1396 C C . ASN B 1 38 ? 26.333 25.460 2.213 1.00 33.18 40 ASN B C 1
ATOM 1397 O O . ASN B 1 38 ? 25.852 26.562 2.488 1.00 33.81 40 ASN B O 1
ATOM 1402 N N . SER B 1 39 ? 27.618 25.171 2.372 1.00 30.30 41 SER B N 1
ATOM 1403 C CA . SER B 1 39 ? 28.568 26.147 2.881 1.00 30.13 41 SER B CA 1
ATOM 1404 C C . SER B 1 39 ? 29.146 26.982 1.740 1.00 29.63 41 SER B C 1
ATOM 1405 O O . SER B 1 39 ? 28.810 26.785 0.567 1.00 28.49 41 SER B O 1
ATOM 1408 N N . ASN B 1 40 ? 30.020 27.916 2.096 1.00 28.17 42 ASN B N 1
ATOM 1409 C CA . ASN B 1 40 ? 30.719 28.714 1.100 1.00 28.70 42 ASN B CA 1
ATOM 1410 C C . ASN B 1 40 ? 32.027 27.943 0.950 1.00 29.11 42 ASN B C 1
ATOM 1411 O O . ASN B 1 40 ? 32.087 26.757 1.269 1.00 27.50 42 ASN B O 1
ATOM 1416 N N . MET B 1 41 ? 33.064 28.598 0.435 1.00 32.21 43 MET B N 1
ATOM 1417 C CA . MET B 1 41 ? 34.370 27.965 0.325 1.00 30.37 43 MET B CA 1
ATOM 1418 C C . MET B 1 41 ? 34.733 27.558 1.758 1.00 32.05 43 MET B C 1
ATOM 1419 O O . MET B 1 41 ? 34.492 28.311 2.712 1.00 29.74 43 MET B O 1
ATOM 1424 N N . VAL B 1 42 ? 35.246 26.343 1.909 1.00 30.12 44 VAL B N 1
ATOM 1425 C CA . VAL B 1 42 ? 35.620 25.839 3.215 1.00 30.48 44 VAL B CA 1
ATOM 1426 C C . VAL B 1 42 ? 37.113 25.583 3.284 1.00 31.84 44 VAL B C 1
ATOM 1427 O O . VAL B 1 42 ? 37.745 25.196 2.297 1.00 31.63 44 VAL B O 1
ATOM 1431 N N . ILE B 1 43 ? 37.685 25.852 4.449 1.00 30.58 45 ILE B N 1
ATOM 1432 C CA . ILE B 1 43 ? 39.099 25.636 4.633 1.00 30.61 45 ILE B CA 1
ATOM 1433 C C . ILE B 1 43 ? 39.355 24.594 5.710 1.00 30.91 45 ILE B C 1
ATOM 1434 O O . ILE B 1 43 ? 38.763 24.631 6.797 1.00 30.89 45 ILE B O 1
ATOM 1439 N N . VAL B 1 44 ? 40.140 23.592 5.352 1.00 28.53 46 VAL B N 1
ATOM 1440 C CA . VAL B 1 44 ? 40.521 22.582 6.321 1.00 28.36 46 VAL B CA 1
ATOM 1441 C C . VAL B 1 44 ? 41.980 22.882 6.627 1.00 27.49 46 VAL B C 1
ATOM 1442 O O . VAL B 1 44 ? 42.818 22.960 5.719 1.00 26.16 46 VAL B O 1
ATOM 1446 N N . ASP B 1 45 ? 42.245 23.167 7.896 1.00 28.26 47 ASP B N 1
ATOM 1447 C CA . ASP B 1 45 ? 43.588 23.478 8.366 1.00 29.91 47 ASP B CA 1
ATOM 1448 C C . ASP B 1 45 ? 44.128 22.300 9.169 1.00 29.39 47 ASP B C 1
ATOM 1449 O O . ASP B 1 45 ? 43.682 22.038 10.286 1.00 27.14 47 ASP B O 1
ATOM 1454 N N . VAL B 1 46 ? 45.118 21.624 8.600 1.00 30.68 48 VAL B N 1
ATOM 1455 C CA . VAL B 1 46 ? 45.738 20.470 9.234 1.00 30.60 48 VAL B CA 1
ATOM 1456 C C . VAL B 1 46 ? 47.120 20.816 9.769 1.00 33.45 48 VAL B C 1
ATOM 1457 O O . VAL B 1 46 ? 48.036 21.120 8.995 1.00 35.68 48 VAL B O 1
ATOM 1461 N N . LYS B 1 47 ? 47.265 20.800 11.089 1.00 32.67 49 LYS B N 1
ATOM 1462 C CA . LYS B 1 47 ? 48.560 21.067 11.693 1.00 33.90 49 LYS B CA 1
ATOM 1463 C C . LYS B 1 47 ? 49.334 19.753 11.762 1.00 33.37 49 LYS B C 1
ATOM 1464 O O . LYS B 1 47 ? 48.758 18.696 12.012 1.00 33.03 49 LYS B O 1
ATOM 1470 N N . MET B 1 48 ? 50.635 19.827 11.512 1.00 34.44 50 MET B N 1
ATOM 1471 C CA . MET B 1 48 ? 51.502 18.657 11.536 1.00 35.52 50 MET B CA 1
ATOM 1472 C C . MET B 1 48 ? 51.876 18.202 12.933 1.00 35.11 50 MET B C 1
ATOM 1473 O O . MET B 1 48 ? 51.963 19.007 13.862 1.00 35.55 50 MET B O 1
ATOM 1478 N N . VAL B 1 49 ? 52.007 16.888 13.076 1.00 35.64 51 VAL B N 1
ATOM 1479 C CA . VAL B 1 49 ? 52.458 16.286 14.322 1.00 35.53 51 VAL B CA 1
ATOM 1480 C C . VAL B 1 49 ? 53.947 16.646 14.301 1.00 36.04 51 VAL B C 1
ATOM 1481 O O . VAL B 1 49 ? 54.562 16.660 13.229 1.00 34.63 51 VAL B O 1
ATOM 1485 N N . SER B 1 50 ? 54.515 16.971 15.459 1.00 37.06 52 SER B N 1
ATOM 1486 C CA . SER B 1 50 ? 55.930 17.351 15.540 1.00 38.77 52 SER B CA 1
ATOM 1487 C C . SER B 1 50 ? 56.882 16.404 14.803 1.00 37.03 52 SER B C 1
ATOM 1488 O O . SER B 1 50 ? 56.758 15.182 14.898 1.00 33.15 52 SER B O 1
ATOM 1491 N N . GLY B 1 51 ? 57.794 16.983 14.025 1.00 36.93 53 GLY B N 1
ATOM 1492 C CA . GLY B 1 51 ? 58.755 16.186 13.279 1.00 37.31 53 GLY B CA 1
ATOM 1493 C C . GLY B 1 51 ? 58.262 15.620 11.954 1.00 38.64 53 GLY B C 1
ATOM 1494 O O . GLY B 1 51 ? 59.041 15.056 11.184 1.00 38.92 53 GLY B O 1
ATOM 1495 N N . PHE B 1 52 ? 56.956 15.701 11.719 1.00 39.03 54 PHE B N 1
ATOM 1496 C CA . PHE B 1 52 ? 56.369 15.221 10.477 1.00 37.33 54 PHE B CA 1
ATOM 1497 C C . PHE B 1 52 ? 56.043 16.375 9.540 1.00 37.29 54 PHE B C 1
ATOM 1498 O O . PHE B 1 52 ? 55.594 17.438 9.967 1.00 36.35 54 PHE B O 1
ATOM 1506 N N . ILE B 1 53 ? 56.335 16.172 8.262 1.00 37.76 55 ILE B N 1
ATOM 1507 C CA . ILE B 1 53 ? 56.054 17.168 7.234 1.00 37.27 55 ILE B CA 1
ATOM 1508 C C . ILE B 1 53 ? 55.245 16.495 6.128 1.00 36.16 55 ILE B C 1
ATOM 1509 O O . ILE B 1 53 ? 55.334 15.282 5.928 1.00 33.06 55 ILE B O 1
ATOM 1514 N N . PRO B 1 54 ? 54.445 17.276 5.396 1.00 35.52 56 PRO B N 1
ATOM 1515 C CA . PRO B 1 54 ? 53.634 16.701 4.318 1.00 37.02 56 PRO B CA 1
ATOM 1516 C C . PRO B 1 54 ? 54.426 16.299 3.076 1.00 37.62 56 PRO B C 1
ATOM 1517 O O . PRO B 1 54 ? 55.426 16.931 2.729 1.00 36.37 56 PRO B O 1
ATOM 1521 N N . VAL B 1 55 ? 54.010 15.195 2.463 1.00 38.97 57 VAL B N 1
ATOM 1522 C CA . VAL B 1 55 ? 54.627 14.709 1.238 1.00 41.48 57 VAL B CA 1
ATOM 1523 C C . VAL B 1 55 ? 53.948 15.552 0.166 1.00 44.14 57 VAL B C 1
ATOM 1524 O O . VAL B 1 55 ? 52.824 15.257 -0.245 1.00 46.03 57 VAL B O 1
ATOM 1528 N N . LYS B 1 56 ? 54.626 16.620 -0.251 1.00 45.66 58 LYS B N 1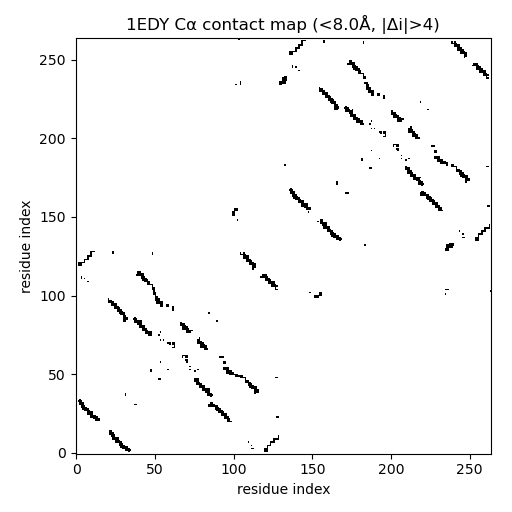
ATOM 1529 C CA . LYS B 1 56 ? 54.093 17.566 -1.233 1.00 47.64 58 LYS B CA 1
ATOM 1530 C C . LYS B 1 56 ? 53.267 17.028 -2.405 1.00 45.97 58 LYS B C 1
ATOM 1531 O O . LYS B 1 56 ? 52.146 17.475 -2.618 1.00 44.82 58 LYS B O 1
ATOM 1537 N N . PRO B 1 57 ? 53.803 16.071 -3.177 1.00 47.52 59 PRO B N 1
ATOM 1538 C CA . PRO B 1 57 ? 53.039 15.530 -4.308 1.00 47.08 59 PRO B CA 1
ATOM 1539 C C . PRO B 1 57 ? 51.632 15.053 -3.951 1.00 45.15 59 PRO B C 1
ATOM 1540 O O . PRO B 1 57 ? 50.687 15.320 -4.692 1.00 44.81 59 PRO B O 1
ATOM 1544 N N . SER B 1 58 ? 51.486 14.379 -2.809 1.00 43.63 60 SER B N 1
ATOM 1545 C CA . SER B 1 58 ? 50.173 13.882 -2.391 1.00 41.56 60 SER B CA 1
ATOM 1546 C C . SER B 1 58 ? 49.224 15.019 -2.011 1.00 39.54 60 SER B C 1
ATOM 1547 O O . SER B 1 58 ? 48.012 14.908 -2.193 1.00 40.14 60 SER B O 1
ATOM 1550 N N . VAL B 1 59 ? 49.780 16.113 -1.497 1.00 36.33 61 VAL B N 1
ATOM 1551 C CA . VAL B 1 59 ? 48.978 17.274 -1.126 1.00 35.39 61 VAL B CA 1
ATOM 1552 C C . VAL B 1 59 ? 48.517 17.975 -2.397 1.00 37.60 61 VAL B C 1
ATOM 1553 O O . VAL B 1 59 ? 47.342 18.308 -2.542 1.00 37.73 61 VAL B O 1
ATOM 1557 N N . LYS B 1 60 ? 49.446 18.181 -3.325 1.00 39.41 62 LYS B N 1
ATOM 1558 C CA . LYS B 1 60 ? 49.122 18.849 -4.573 1.00 44.02 62 LYS B CA 1
ATOM 1559 C C . LYS B 1 60 ? 48.123 18.108 -5.444 1.00 43.23 62 LYS B C 1
ATOM 1560 O O . LYS B 1 60 ? 47.273 18.739 -6.059 1.00 43.44 62 LYS B O 1
ATOM 1566 N N . LYS B 1 61 ? 48.197 16.780 -5.478 1.00 44.24 63 LYS B N 1
ATOM 1567 C CA . LYS B 1 61 ? 47.267 16.014 -6.302 1.00 46.14 63 LYS B CA 1
ATOM 1568 C C . LYS B 1 61 ? 45.814 16.118 -5.830 1.00 44.65 63 LYS B C 1
ATOM 1569 O O . LYS B 1 61 ? 44.904 15.638 -6.505 1.00 46.00 63 LYS B O 1
ATOM 1575 N N . LEU B 1 62 ? 45.603 16.764 -4.685 1.00 42.28 64 LEU B N 1
ATOM 1576 C CA . LEU B 1 62 ? 44.259 16.968 -4.153 1.00 40.33 64 LEU B CA 1
ATOM 1577 C C . LEU B 1 62 ? 43.524 17.983 -5.029 1.00 40.54 64 LEU B C 1
ATOM 1578 O O . LEU B 1 62 ? 42.295 17.946 -5.140 1.00 38.68 64 LEU B O 1
ATOM 1583 N N . GLN B 1 63 ? 44.294 18.882 -5.648 1.00 40.29 65 GLN B N 1
ATOM 1584 C CA . GLN B 1 63 ? 43.756 19.922 -6.525 1.00 42.16 65 GLN B CA 1
ATOM 1585 C C . GLN B 1 63 ? 43.116 19.346 -7.781 1.00 40.38 65 GLN B C 1
ATOM 1586 O O . GLN B 1 63 ? 42.351 20.031 -8.459 1.00 39.70 65 GLN B O 1
ATOM 1592 N N . ASP B 1 64 ? 43.426 18.089 -8.085 1.00 39.40 66 ASP B N 1
ATOM 1593 C CA . ASP B 1 64 ? 42.862 17.427 -9.254 1.00 39.92 66 ASP B CA 1
ATOM 1594 C C . ASP B 1 64 ? 41.362 17.226 -9.073 1.00 38.23 66 ASP B C 1
ATOM 1595 O O . ASP B 1 64 ? 40.613 17.181 -10.046 1.00 39.49 66 ASP B O 1
ATOM 1600 N N . GLN B 1 65 ? 40.933 17.116 -7.819 1.00 35.66 67 GLN B N 1
ATOM 1601 C CA . GLN B 1 65 ? 39.524 16.946 -7.4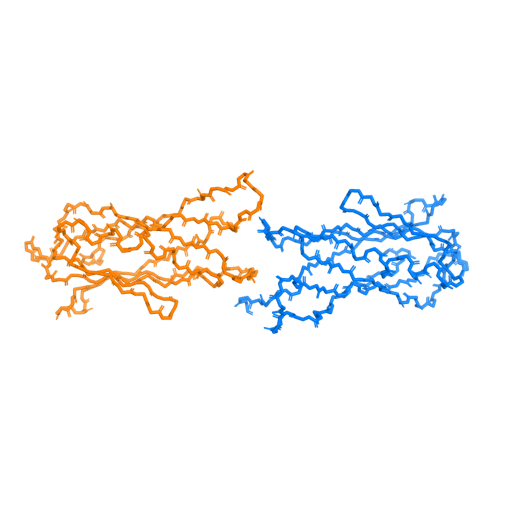95 1.00 34.24 67 GLN B CA 1
ATOM 1602 C C . GLN B 1 65 ? 38.831 18.267 -7.788 1.00 34.62 67 GLN B C 1
ATOM 1603 O O . GLN B 1 65 ? 39.377 19.327 -7.505 1.00 36.82 67 GLN B O 1
ATOM 1609 N N . SER B 1 66 ? 37.638 18.210 -8.365 1.00 33.20 68 SER B N 1
ATOM 1610 C CA . SER B 1 66 ? 36.921 19.431 -8.696 1.00 33.29 68 SER B CA 1
ATOM 1611 C C . SER B 1 66 ? 36.421 20.209 -7.487 1.00 31.36 68 SER B C 1
ATOM 1612 O O . SER B 1 66 ? 36.255 21.422 -7.569 1.00 32.21 68 SER B O 1
ATOM 1615 N N . ASN B 1 67 ? 36.189 19.525 -6.368 1.00 30.68 69 ASN B N 1
ATOM 1616 C CA . ASN B 1 67 ? 35.712 20.202 -5.157 1.00 28.51 69 ASN B CA 1
ATOM 1617 C C . ASN B 1 67 ? 36.847 20.789 -4.303 1.00 28.12 69 ASN B C 1
ATOM 1618 O O . ASN B 1 67 ? 36.613 21.307 -3.210 1.00 27.56 69 ASN B O 1
ATOM 1623 N N . ILE B 1 68 ? 38.078 20.665 -4.778 1.00 25.52 70 ILE B N 1
ATOM 1624 C CA . ILE B 1 68 ? 39.216 21.223 -4.057 1.00 29.09 70 ILE B CA 1
ATOM 1625 C C . ILE B 1 68 ? 39.915 22.240 -4.949 1.00 30.58 70 ILE B C 1
ATOM 1626 O O . ILE B 1 68 ? 40.685 21.873 -5.837 1.00 32.39 70 ILE B O 1
ATOM 1631 N N . GLN B 1 69 ? 39.632 23.515 -4.708 1.00 34.52 71 GLN B N 1
ATOM 1632 C CA . GLN B 1 69 ? 40.219 24.604 -5.487 1.00 38.18 71 GLN B CA 1
ATOM 1633 C C . GLN B 1 69 ? 41.747 24.612 -5.433 1.00 37.95 71 GLN B C 1
ATOM 1634 O O . GLN B 1 69 ? 42.401 24.617 -6.467 1.00 38.32 71 GLN B O 1
ATOM 1640 N N . ARG B 1 70 ? 42.318 24.587 -4.235 1.00 38.69 72 ARG B N 1
ATOM 1641 C CA . ARG B 1 70 ? 43.770 24.591 -4.115 1.00 40.61 72 ARG B CA 1
ATOM 1642 C C . ARG B 1 70 ? 44.259 24.135 -2.746 1.00 39.18 72 ARG B C 1
ATOM 1643 O O . ARG B 1 70 ? 43.469 23.983 -1.816 1.00 37.67 72 ARG B O 1
ATOM 1651 N N . THR B 1 71 ? 45.568 23.920 -2.639 1.00 38.69 73 THR B N 1
ATOM 1652 C CA . THR B 1 71 ? 46.190 23.510 -1.384 1.00 41.52 73 THR B CA 1
ATOM 1653 C C . THR B 1 71 ? 47.418 24.379 -1.084 1.00 42.72 73 THR B C 1
ATOM 1654 O O . THR B 1 71 ? 48.121 24.815 -1.996 1.00 42.29 73 THR B O 1
ATOM 1658 N N . GLU B 1 72 ? 47.656 24.634 0.198 1.00 43.23 74 GLU B N 1
ATOM 1659 C CA . GLU B 1 72 ? 48.800 25.423 0.632 1.00 46.09 74 GLU B CA 1
ATOM 1660 C C . GLU B 1 72 ? 49.590 24.665 1.690 1.00 47.36 74 GLU B C 1
ATOM 1661 O O . GLU B 1 72 ? 49.017 24.022 2.572 1.00 45.39 74 GLU B O 1
ATOM 1667 N N . VAL B 1 73 ? 50.911 24.728 1.581 1.00 49.01 75 VAL B N 1
ATOM 1668 C CA . VAL B 1 73 ? 51.785 24.078 2.541 1.00 51.28 75 VAL B CA 1
ATOM 1669 C C . VAL B 1 73 ? 52.629 25.152 3.230 1.00 51.86 75 VAL B C 1
ATOM 1670 O O . VAL B 1 73 ? 53.578 25.673 2.648 1.00 52.65 75 VAL B O 1
ATOM 1674 N N . ASN B 1 74 ? 52.238 25.529 4.442 1.00 51.39 76 ASN B N 1
ATOM 1675 C CA . ASN B 1 74 ? 52.975 26.535 5.202 1.00 52.48 76 ASN B CA 1
ATOM 1676 C C . ASN B 1 74 ? 53.827 25.832 6.257 1.00 53.95 76 ASN B C 1
ATOM 1677 O O . ASN B 1 74 ? 54.053 24.620 6.174 1.00 56.60 76 ASN B O 1
ATOM 1682 N N . THR B 1 75 ? 54.323 26.581 7.234 1.00 53.86 77 THR B N 1
ATOM 1683 C CA . THR B 1 75 ? 55.141 25.983 8.286 1.00 54.50 77 THR B CA 1
ATOM 1684 C C . THR B 1 75 ? 54.260 25.105 9.195 1.00 52.22 77 THR B C 1
ATOM 1685 O O . THR B 1 75 ? 53.407 25.603 9.932 1.00 53.35 77 THR B O 1
ATOM 1689 N N . ASN B 1 76 ? 54.478 23.794 9.114 1.00 48.72 78 ASN B N 1
ATOM 1690 C CA . ASN B 1 76 ? 53.721 22.775 9.859 1.00 47.22 78 ASN B CA 1
ATOM 1691 C C . ASN B 1 76 ? 52.191 22.843 9.768 1.00 42.07 78 ASN B C 1
ATOM 1692 O O . ASN B 1 76 ? 51.476 22.417 10.673 1.00 37.14 78 ASN B O 1
ATOM 1697 N N . HIS B 1 77 ? 51.708 23.346 8.636 1.00 40.20 79 HIS B N 1
ATOM 1698 C CA . HIS B 1 77 ? 50.279 23.462 8.365 1.00 39.53 79 HIS B CA 1
ATOM 1699 C C . HIS B 1 77 ? 49.970 23.188 6.900 1.00 36.59 79 HIS B C 1
ATOM 1700 O O . HIS B 1 77 ? 50.680 23.636 5.994 1.00 34.84 79 HIS B O 1
ATOM 1707 N N . VAL B 1 78 ? 48.911 22.429 6.677 1.00 34.13 80 VAL B N 1
ATOM 1708 C CA . VAL B 1 78 ? 48.460 22.137 5.329 1.00 31.19 80 VAL B CA 1
ATOM 1709 C C . VAL B 1 78 ? 47.064 22.736 5.231 1.00 28.46 80 VAL B C 1
ATOM 1710 O O . VAL B 1 78 ? 46.242 22.534 6.112 1.00 27.01 80 VAL B O 1
ATOM 1714 N N . LEU B 1 79 ? 46.839 23.561 4.219 1.00 30.17 81 LEU B N 1
ATOM 1715 C CA . LEU B 1 79 ? 45.532 24.180 4.021 1.00 31.41 81 LEU B CA 1
ATOM 1716 C C . LEU B 1 79 ? 44.892 23.610 2.770 1.00 31.73 81 LEU B C 1
ATOM 1717 O O . LEU B 1 79 ? 45.548 23.489 1.730 1.00 31.63 81 LEU B O 1
ATOM 1722 N N . ILE B 1 80 ? 43.632 23.202 2.897 1.00 28.57 82 ILE B N 1
ATOM 1723 C CA . ILE B 1 80 ? 42.890 22.650 1.771 1.00 29.05 82 ILE B CA 1
ATOM 1724 C C . ILE B 1 80 ? 41.659 23.526 1.546 1.00 29.53 82 ILE B C 1
ATOM 1725 O O . ILE B 1 80 ? 40.829 23.693 2.447 1.00 29.23 82 ILE B O 1
ATOM 1730 N N . TYR B 1 81 ? 41.572 24.118 0.360 1.00 29.96 83 TYR B N 1
ATOM 1731 C CA . TYR B 1 81 ? 40.450 24.977 0.012 1.00 30.57 83 TYR B CA 1
ATOM 1732 C C . TYR B 1 81 ? 39.368 24.179 -0.697 1.00 30.43 83 TYR B C 1
ATOM 1733 O O . TYR B 1 81 ? 39.555 23.739 -1.832 1.00 32.24 83 TYR B O 1
ATOM 1742 N N . ILE B 1 82 ? 38.251 23.973 -0.008 1.00 28.07 84 ILE B N 1
ATOM 1743 C CA . ILE B 1 82 ? 37.126 23.214 -0.555 1.00 29.24 84 ILE B CA 1
ATOM 1744 C C . ILE B 1 82 ? 36.016 24.140 -1.072 1.00 30.26 84 ILE B C 1
ATOM 1745 O O . ILE B 1 82 ? 35.570 25.033 -0.354 1.00 29.70 84 ILE B O 1
ATOM 1750 N N . GLU B 1 83 ? 35.573 23.906 -2.312 1.00 30.14 85 GLU B N 1
ATOM 1751 C CA . GLU B 1 83 ? 34.527 24.716 -2.951 1.00 31.50 85 GLU B CA 1
ATOM 1752 C C . GLU B 1 83 ? 33.207 24.789 -2.201 1.00 32.83 85 GLU B C 1
ATOM 1753 O O . GLU B 1 83 ? 32.649 25.875 -2.032 1.00 29.93 85 GLU B O 1
ATOM 1759 N N . LYS B 1 84 ? 32.684 23.633 -1.794 1.00 33.22 86 LYS B N 1
ATOM 1760 C CA . LYS B 1 84 ? 31.431 23.588 -1.050 1.00 34.68 86 LYS B CA 1
ATOM 1761 C C . LYS B 1 84 ? 31.227 22.265 -0.323 1.00 34.59 86 LYS B C 1
ATOM 1762 O O . LYS B 1 84 ? 31.786 21.237 -0.692 1.00 36.15 86 LYS B O 1
ATOM 1768 N N . LEU B 1 85 ? 30.413 22.306 0.717 1.00 34.42 87 LEU B N 1
ATOM 1769 C CA . LEU B 1 85 ? 30.098 21.116 1.476 1.00 35.19 87 LEU B CA 1
ATOM 1770 C C . LEU B 1 85 ? 28.623 21.115 1.820 1.00 35.61 87 LEU B C 1
ATOM 1771 O O . LEU B 1 85 ? 28.032 22.164 2.106 1.00 34.33 87 LEU B O 1
ATOM 1776 N N . THR B 1 86 ? 28.020 19.940 1.700 1.00 35.37 88 THR B N 1
ATOM 1777 C CA . THR B 1 86 ? 26.621 19.744 2.047 1.00 38.28 88 THR B CA 1
ATOM 1778 C C . THR B 1 86 ? 26.676 18.666 3.125 1.00 39.14 88 THR B C 1
ATOM 1779 O O . THR B 1 86 ? 27.738 18.413 3.698 1.00 39.04 88 THR B O 1
ATOM 1783 N N . ASN B 1 87 ? 25.548 18.030 3.416 1.00 41.77 89 ASN B N 1
ATOM 1784 C CA . ASN B 1 87 ? 25.554 16.979 4.423 1.00 42.24 89 ASN B CA 1
ATOM 1785 C C . ASN B 1 87 ? 26.164 15.677 3.893 1.00 37.98 89 ASN B C 1
ATOM 1786 O O . ASN B 1 87 ? 26.346 14.723 4.639 1.00 39.98 89 ASN B O 1
ATOM 1791 N N . GLN B 1 88 ? 26.495 15.654 2.607 1.00 35.91 90 GLN B N 1
ATOM 1792 C CA . GLN B 1 88 ? 27.134 14.492 2.004 1.00 34.89 90 GLN B CA 1
ATOM 1793 C C . GLN B 1 88 ? 28.601 14.524 2.408 1.00 35.83 90 GLN B C 1
ATOM 1794 O O . GLN B 1 88 ? 29.265 15.566 2.291 1.00 32.48 90 GLN B O 1
ATOM 1800 N N . THR B 1 89 ? 29.095 13.381 2.887 1.00 34.90 91 THR B N 1
ATOM 1801 C CA . THR B 1 89 ? 30.475 13.253 3.340 1.00 32.79 91 THR B CA 1
ATOM 1802 C C . THR B 1 89 ? 31.499 13.434 2.237 1.00 30.09 91 THR B C 1
ATOM 1803 O O . THR B 1 89 ? 31.292 13.014 1.102 1.00 28.83 91 THR B O 1
ATOM 1807 N N . MET B 1 90 ? 32.586 14.115 2.579 1.00 31.79 92 MET B N 1
ATOM 1808 C CA . MET B 1 90 ? 33.694 14.310 1.656 1.00 32.00 92 MET B CA 1
ATOM 1809 C C . MET B 1 90 ? 34.897 13.705 2.366 1.00 30.74 92 MET B C 1
ATOM 1810 O O . MET B 1 90 ? 35.237 14.102 3.484 1.00 30.75 92 MET B O 1
ATOM 1815 N N . GLY B 1 91 ? 35.507 12.707 1.738 1.00 29.90 93 GLY B N 1
ATOM 1816 C CA . GLY B 1 91 ? 36.649 12.054 2.348 1.00 27.19 93 GLY B CA 1
ATOM 1817 C C . GLY B 1 91 ? 37.867 12.098 1.463 1.00 25.76 93 GLY B C 1
ATOM 1818 O O . GLY B 1 91 ? 37.895 11.470 0.413 1.00 26.29 93 GLY B O 1
ATOM 1819 N N . PHE B 1 92 ? 38.860 12.879 1.869 1.00 25.81 94 PHE B N 1
ATOM 1820 C CA . PHE B 1 92 ? 40.095 12.994 1.108 1.00 25.69 94 PHE B CA 1
ATOM 1821 C C . PHE B 1 92 ? 41.254 12.705 2.043 1.00 27.24 94 PHE B C 1
ATOM 1822 O O . PHE B 1 92 ? 41.074 12.587 3.257 1.00 28.21 94 PHE B O 1
ATOM 1830 N N . SER B 1 93 ? 42.448 12.588 1.482 1.00 28.67 95 SER B N 1
ATOM 1831 C CA . SER B 1 93 ? 43.615 12.308 2.294 1.00 29.65 95 SER B CA 1
ATOM 1832 C C . SER B 1 93 ? 44.901 12.702 1.600 1.00 30.12 95 SER B C 1
ATOM 1833 O O . SER B 1 93 ? 44.914 12.966 0.395 1.00 27.72 95 SER B O 1
ATOM 1836 N N . PHE B 1 94 ? 45.972 12.751 2.387 1.00 29.25 96 PHE B N 1
ATOM 1837 C CA . PHE B 1 94 ? 47.309 13.060 1.892 1.00 31.50 96 PHE B CA 1
ATOM 1838 C C . PHE B 1 94 ? 48.321 12.424 2.844 1.00 32.29 96 PHE B C 1
ATOM 1839 O O . PHE B 1 94 ? 47.986 12.076 3.981 1.00 34.40 96 PHE B O 1
ATOM 1847 N N . ALA B 1 95 ? 49.544 12.240 2.370 1.00 32.13 97 ALA B N 1
ATOM 1848 C CA . ALA B 1 95 ? 50.586 11.638 3.189 1.00 33.33 97 ALA B CA 1
ATOM 1849 C C . ALA B 1 95 ? 51.531 12.656 3.832 1.00 34.89 97 ALA B C 1
ATOM 1850 O O . ALA B 1 95 ? 51.669 13.793 3.369 1.00 32.39 97 ALA B O 1
ATOM 1852 N N . VAL B 1 96 ? 52.140 12.230 4.935 1.00 35.90 98 VAL B N 1
ATOM 1853 C CA . VAL B 1 96 ? 53.115 13.022 5.674 1.00 36.95 98 VAL B CA 1
ATOM 1854 C C . VAL B 1 96 ? 54.281 12.084 6.002 1.00 37.97 98 VAL B C 1
ATOM 1855 O O . VAL B 1 96 ? 54.077 10.884 6.188 1.00 35.76 98 VAL B O 1
ATOM 1859 N N . GLU B 1 97 ? 55.500 12.615 6.017 1.00 40.39 99 GLU B N 1
ATOM 1860 C CA . GLU B 1 97 ? 56.675 11.804 6.339 1.00 42.59 99 GLU B CA 1
ATOM 1861 C C . GLU B 1 97 ? 57.511 12.423 7.462 1.00 42.02 99 GLU B C 1
ATOM 1862 O O . GLU B 1 97 ? 57.499 13.641 7.674 1.00 38.99 99 GLU B O 1
ATOM 1868 N N . GLN B 1 98 ? 58.181 11.560 8.219 1.00 41.70 100 GLN B N 1
ATOM 1869 C CA . GLN B 1 98 ? 59.011 11.993 9.333 1.00 43.69 100 GLN B CA 1
ATOM 1870 C C . GLN B 1 98 ? 60.297 12.659 8.874 1.00 43.05 100 GLN B C 1
ATOM 1871 O O . GLN B 1 98 ? 61.137 12.043 8.224 1.00 40.41 100 GLN B O 1
ATOM 1877 N N . ASP B 1 99 ? 60.429 13.936 9.206 1.00 44.93 101 ASP B N 1
ATOM 1878 C CA . ASP B 1 99 ? 61.611 14.696 8.838 1.00 49.47 101 ASP B CA 1
ATOM 1879 C C . ASP B 1 99 ? 62.605 14.641 9.985 1.00 49.71 101 ASP B C 1
ATOM 1880 O O . ASP B 1 99 ? 63.783 14.364 9.787 1.00 49.74 101 ASP B O 1
ATOM 1885 N N . ILE B 1 100 ? 62.110 14.921 11.184 1.00 52.15 102 ILE B N 1
ATOM 1886 C CA . ILE B 1 100 ? 62.922 14.901 12.392 1.00 54.81 102 ILE B CA 1
ATOM 1887 C C . ILE B 1 100 ? 62.181 14.091 13.454 1.00 54.32 102 ILE B C 1
ATOM 1888 O O . ILE B 1 100 ? 61.021 14.357 13.763 1.00 54.81 102 ILE B O 1
ATOM 1893 N N . PRO B 1 101 ? 62.824 13.036 13.971 1.00 53.35 103 PRO B N 1
ATOM 1894 C CA . PRO B 1 101 ? 62.205 12.189 14.991 1.00 52.02 103 PRO B CA 1
ATOM 1895 C C . PRO B 1 101 ? 61.982 12.967 16.276 1.00 50.92 103 PRO B C 1
ATOM 1896 O O . PRO B 1 101 ? 62.865 13.705 16.724 1.00 50.73 103 PRO B O 1
ATOM 1900 N N . VAL B 1 102 ? 60.785 12.824 16.840 1.00 49.21 104 VAL B N 1
ATOM 1901 C CA . VAL B 1 102 ? 60.408 13.498 18.079 1.00 47.96 104 VAL B CA 1
ATOM 1902 C C . VAL B 1 102 ? 59.615 12.496 18.905 1.00 47.72 104 VAL B C 1
ATOM 1903 O O . VAL B 1 102 ? 58.715 11.843 18.391 1.00 49.09 104 VAL B O 1
ATOM 1907 N N . LYS B 1 103 ? 59.997 12.337 20.169 1.00 49.93 105 LYS B N 1
ATOM 1908 C CA . LYS B 1 103 ? 59.343 11.400 21.091 1.00 51.53 105 LYS B CA 1
ATOM 1909 C C . LYS B 1 103 ? 58.220 12.001 21.940 1.00 51.17 105 LYS B C 1
ATOM 1910 O O . LYS B 1 103 ? 58.109 13.222 22.088 1.00 50.21 105 LYS B O 1
ATOM 1916 N N . ASN B 1 104 ? 57.386 11.122 22.490 1.00 52.10 106 ASN B N 1
ATOM 1917 C CA . ASN B 1 104 ? 56.248 11.531 23.309 1.00 54.18 106 ASN B CA 1
ATOM 1918 C C . ASN B 1 104 ? 55.368 12.467 22.481 1.00 53.71 106 ASN B C 1
ATOM 1919 O O . ASN B 1 104 ? 54.931 13.518 22.953 1.00 54.55 106 ASN B O 1
ATOM 1924 N N . LEU B 1 105 ? 55.134 12.069 21.233 1.00 51.26 107 LEU B N 1
ATOM 1925 C CA . LEU B 1 105 ? 54.336 12.840 20.291 1.00 49.09 107 LEU B CA 1
ATOM 1926 C C . LEU B 1 105 ? 52.927 13.179 20.771 1.00 50.28 107 LEU B C 1
ATOM 1927 O O . LEU B 1 105 ? 52.146 12.296 21.146 1.00 49.48 107 LEU B O 1
ATOM 1932 N N . LYS B 1 106 ? 52.622 14.473 20.770 1.00 51.38 108 LYS B N 1
ATOM 1933 C CA . LYS B 1 106 ? 51.300 14.962 21.156 1.00 52.27 108 LYS B CA 1
ATOM 1934 C C . LYS B 1 106 ? 50.417 15.033 19.908 1.00 50.21 108 LYS B C 1
ATOM 1935 O O . LYS B 1 106 ? 50.922 15.084 18.784 1.00 48.87 108 LYS B O 1
ATOM 1941 N N . PRO B 1 107 ? 49.086 14.973 20.086 1.00 49.77 109 PRO B N 1
ATOM 1942 C CA . PRO B 1 107 ? 48.165 15.046 18.950 1.00 47.88 109 PRO B CA 1
ATOM 1943 C C . PRO B 1 107 ? 48.224 16.445 18.344 1.00 45.35 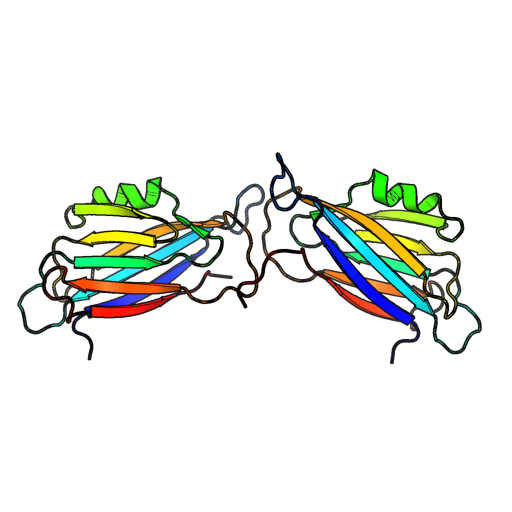109 PRO B C 1
ATOM 1944 O O . PRO B 1 107 ? 48.611 17.402 19.021 1.00 45.71 109 PRO B O 1
ATOM 1948 N N . ALA B 1 108 ? 47.906 16.541 17.056 1.00 43.25 110 ALA B N 1
ATOM 1949 C CA . ALA B 1 108 ? 47.891 17.815 16.347 1.00 41.43 110 ALA B CA 1
ATOM 1950 C C . ALA B 1 108 ? 46.439 18.099 15.982 1.00 40.19 110 ALA B C 1
ATOM 1951 O O . ALA B 1 108 ? 45.671 17.176 15.708 1.00 41.16 110 ALA B O 1
ATOM 1953 N N . PRO B 1 109 ? 46.034 19.378 16.017 1.00 39.19 111 PRO B N 1
ATOM 1954 C CA . PRO B 1 109 ? 44.660 19.776 15.691 1.00 36.49 111 PRO B CA 1
ATOM 1955 C C . PRO B 1 109 ? 44.343 19.927 14.200 1.00 34.83 111 PRO B C 1
ATOM 1956 O O . PRO B 1 109 ? 45.220 20.202 13.378 1.00 33.94 111 PRO B O 1
ATOM 1960 N N . VAL B 1 110 ? 43.075 19.718 13.871 1.00 33.11 112 VAL B N 1
ATOM 1961 C CA . VAL B 1 110 ? 42.576 19.875 12.516 1.00 33.44 112 VAL B CA 1
ATOM 1962 C C . VAL B 1 110 ? 41.341 20.748 12.640 1.00 34.72 112 VAL B C 1
ATOM 1963 O O . VAL B 1 110 ? 40.436 20.451 13.423 1.00 35.91 112 VAL B O 1
ATOM 1967 N N . LYS B 1 111 ? 41.306 21.826 11.868 1.00 35.24 113 LYS B N 1
ATOM 1968 C CA . LYS B 1 111 ? 40.174 22.735 11.907 1.00 35.30 113 LYS B CA 1
ATOM 1969 C C . LYS B 1 111 ? 39.529 22.902 10.545 1.00 33.97 113 LYS B C 1
ATOM 1970 O O . LYS B 1 111 ? 40.217 23.047 9.536 1.00 34.59 113 LYS B O 1
ATOM 1976 N N . VAL B 1 112 ? 38.203 22.830 10.526 1.00 32.37 114 VAL B N 1
ATOM 1977 C CA . VAL B 1 112 ? 37.432 23.036 9.311 1.00 30.37 114 VAL B CA 1
ATOM 1978 C C . VAL B 1 112 ? 36.509 24.218 9.574 1.00 31.56 114 VAL B C 1
ATOM 1979 O O . VAL B 1 112 ? 35.855 24.277 10.626 1.00 31.92 114 VAL B O 1
ATOM 1983 N N . TYR B 1 113 ? 36.480 25.175 8.648 1.00 29.48 115 TYR B N 1
ATOM 1984 C CA . TYR B 1 113 ? 35.609 26.334 8.812 1.00 29.72 115 TYR B CA 1
ATOM 1985 C C . TYR B 1 113 ? 35.227 27.020 7.511 1.00 28.66 115 TYR B C 1
ATOM 1986 O O . TYR B 1 113 ? 35.949 26.956 6.510 1.00 27.83 115 TYR B O 1
ATOM 1995 N N . ASP B 1 114 ? 34.071 27.673 7.540 1.00 30.71 116 ASP B N 1
ATOM 1996 C CA . ASP B 1 114 ? 33.586 28.421 6.386 1.00 29.64 116 ASP B CA 1
ATOM 1997 C C . ASP B 1 114 ? 34.435 29.696 6.304 1.00 29.86 116 ASP B C 1
ATOM 1998 O O . ASP B 1 114 ? 34.572 30.430 7.291 1.00 27.30 116 ASP B O 1
ATOM 2003 N N . TYR B 1 115 ? 35.016 29.937 5.134 1.00 28.83 117 TYR B N 1
ATOM 2004 C CA . TYR B 1 115 ? 35.857 31.105 4.923 1.00 30.83 117 TYR B CA 1
ATOM 2005 C C . TYR B 1 115 ? 35.187 32.443 5.243 1.00 31.76 117 TYR B C 1
ATOM 2006 O O . TYR B 1 115 ? 35.844 33.361 5.727 1.00 33.03 117 TYR B O 1
ATOM 2015 N N . TYR B 1 116 ? 33.898 32.560 4.943 1.00 31.86 118 TYR B N 1
ATOM 2016 C CA . TYR B 1 116 ? 33.164 33.798 5.191 1.00 32.70 118 TYR B CA 1
ATOM 2017 C C . TYR B 1 116 ? 32.424 33.804 6.525 1.00 34.93 118 TYR B C 1
ATOM 2018 O O . TYR B 1 116 ? 32.129 34.868 7.065 1.00 38.40 118 TYR B O 1
ATOM 2027 N N . GLU B 1 117 ? 32.089 32.624 7.038 1.00 36.68 119 GLU B N 1
ATOM 2028 C CA . GLU B 1 117 ? 31.433 32.527 8.337 1.00 38.95 119 GLU B CA 1
ATOM 2029 C C . GLU B 1 117 ? 32.351 31.716 9.240 1.00 39.98 119 GLU B C 1
ATOM 2030 O O . GLU B 1 117 ? 32.167 30.505 9.408 1.00 40.92 119 GLU B O 1
ATOM 2036 N N . THR B 1 118 ? 33.354 32.391 9.801 1.00 40.74 120 THR B N 1
ATOM 2037 C CA . THR B 1 118 ? 34.337 31.749 10.670 1.00 41.27 120 THR B CA 1
ATOM 2038 C C . THR B 1 118 ? 33.754 31.232 11.973 1.00 41.03 120 THR B C 1
ATOM 2039 O O . THR B 1 118 ? 34.323 30.328 12.584 1.00 42.00 120 THR B O 1
ATOM 2043 N N . ASP B 1 119 ? 32.620 31.788 12.389 1.00 40.17 121 ASP B N 1
ATOM 2044 C CA . ASP B 1 119 ? 31.964 31.333 13.610 1.00 43.10 121 ASP B CA 1
ATOM 2045 C C . ASP B 1 119 ? 31.475 29.894 13.426 1.00 42.65 121 ASP B C 1
ATOM 2046 O O . ASP B 1 119 ? 31.180 29.198 14.401 1.00 40.93 121 ASP B O 1
ATOM 2051 N N . GLU B 1 120 ? 31.355 29.471 12.169 1.00 42.13 122 GLU B N 1
ATOM 2052 C CA . GLU B 1 120 ? 30.939 28.108 11.859 1.00 43.53 122 GLU B CA 1
ATOM 2053 C C . GLU B 1 120 ? 32.194 27.262 11.607 1.00 42.04 122 GLU B C 1
ATOM 2054 O O . GLU B 1 120 ? 32.899 27.436 10.606 1.00 40.10 122 GLU B O 1
ATOM 2060 N N . PHE B 1 121 ? 32.485 26.372 12.551 1.00 40.90 123 PHE B N 1
ATOM 2061 C CA . PHE B 1 121 ? 33.671 25.528 12.466 1.00 42.32 123 PHE B CA 1
ATOM 2062 C C . PHE B 1 121 ? 33.585 24.296 13.367 1.00 41.43 123 PHE B C 1
ATOM 2063 O O . PHE B 1 121 ? 32.702 24.173 14.217 1.00 42.37 123 PHE B O 1
ATOM 2071 N N . ALA B 1 122 ? 34.571 23.424 13.212 1.00 40.73 124 ALA B N 1
ATOM 2072 C CA . ALA B 1 122 ? 34.677 22.204 13.997 1.00 39.96 124 ALA B CA 1
ATOM 2073 C C . ALA B 1 122 ? 36.167 21.905 14.124 1.00 40.38 124 ALA B C 1
ATOM 2074 O O . ALA B 1 122 ? 36.938 22.133 13.187 1.00 39.31 124 ALA B O 1
ATOM 2076 N N . ILE B 1 123 ? 36.576 21.452 15.303 1.00 41.14 125 ILE B N 1
ATOM 2077 C CA . ILE B 1 123 ? 37.978 21.131 15.559 1.00 42.23 125 ILE B CA 1
ATOM 2078 C C . ILE B 1 123 ? 38.101 19.716 16.103 1.00 42.91 125 ILE B C 1
ATOM 2079 O O . ILE B 1 123 ? 37.340 19.320 16.980 1.00 44.24 125 ILE B O 1
ATOM 2084 N N . GLU B 1 124 ? 39.035 18.950 15.549 1.00 44.09 126 GLU B N 1
ATOM 2085 C CA . GLU B 1 124 ? 39.290 17.583 15.995 1.00 45.95 126 GLU B CA 1
ATOM 2086 C C . GLU B 1 124 ? 40.792 17.376 16.057 1.00 45.58 126 GLU B C 1
ATOM 2087 O O . GLU B 1 124 ? 41.554 18.186 15.534 1.00 48.00 126 GLU B O 1
ATOM 2093 N N . GLU B 1 125 ? 41.216 16.305 16.716 1.00 45.63 127 GLU B N 1
ATOM 2094 C CA . GLU B 1 125 ? 42.638 16.000 16.852 1.00 45.21 127 GLU B CA 1
ATOM 2095 C C . GLU B 1 125 ? 42.972 14.670 16.229 1.00 42.11 127 GLU B C 1
ATOM 2096 O O . GLU B 1 125 ? 42.102 13.844 15.988 1.00 42.38 127 GLU B O 1
ATOM 2102 N N . TYR B 1 126 ? 44.247 14.468 15.959 1.00 41.46 128 TYR B N 1
ATOM 2103 C CA . TYR B 1 126 ? 44.689 13.214 15.390 1.00 39.85 128 TYR B CA 1
ATOM 2104 C C . TYR B 1 126 ? 46.118 13.031 15.844 1.00 40.45 128 TYR B C 1
ATOM 2105 O O . TYR B 1 126 ? 46.804 14.000 16.193 1.00 39.38 128 TYR B O 1
ATOM 2114 N N . SER B 1 127 ? 46.569 11.786 15.846 1.00 41.36 129 SER B N 1
ATOM 2115 C CA . SER B 1 127 ? 47.929 11.507 16.255 1.00 43.29 129 SER B CA 1
ATOM 2116 C C . SER B 1 127 ? 48.593 10.515 15.315 1.00 45.42 129 SER B C 1
ATOM 2117 O O . SER B 1 127 ? 47.913 9.782 14.577 1.00 45.02 129 SER B O 1
ATOM 2120 N N . ALA B 1 128 ? 49.922 10.553 15.287 1.00 46.36 130 ALA B N 1
ATOM 2121 C CA . ALA B 1 128 ? 50.690 9.641 14.448 1.00 50.35 130 ALA B CA 1
ATOM 2122 C C . ALA B 1 128 ? 50.360 8.202 14.868 1.00 51.16 130 ALA B C 1
ATOM 2123 O O . ALA B 1 128 ? 50.195 7.921 16.056 1.00 50.24 130 ALA B O 1
ATOM 2125 N N . PRO B 1 129 ? 50.227 7.284 13.895 1.00 53.21 131 PRO B N 1
ATOM 2126 C CA . PRO B 1 129 ? 49.914 5.865 14.121 1.00 57.94 131 PRO B CA 1
ATOM 2127 C C . PRO B 1 129 ? 50.934 5.131 15.003 1.00 60.81 131 PRO B C 1
ATOM 2128 O O . PRO B 1 129 ? 50.927 3.905 15.083 1.00 62.48 131 PRO B O 1
ATOM 2132 N N . PHE B 1 130 ? 51.810 5.884 15.659 1.00 63.52 132 PHE B N 1
ATOM 2133 C CA . PHE B 1 130 ? 52.838 5.307 16.515 1.00 66.51 132 PHE B CA 1
ATOM 2134 C C . PHE B 1 130 ? 52.751 5.922 17.911 1.00 67.74 132 PHE B C 1
ATOM 2135 O O . PHE B 1 130 ? 53.060 5.191 18.875 1.00 69.40 132 PHE B O 1
#

Nearest PDB structures (foldseek):
  1edy-assembly1_A  TM=1.008E+00  e=2.070E-27  Rattus norvegicus
  6tav-assembly1_A  TM=8.902E-01  e=5.337E-12  Homo sapiens
  7q1y-assembly2_B  TM=9.381E-01  e=1.736E-10  Homo sapiens
  7q5z-assembly1_A  TM=9.340E-01  e=2.049E-10  Homo sapiens
  7s64-assembly1_A  TM=8.367E-01  e=3.075E-09  Xenopus laevis

Sequence (264 aa):
EAPFTLKVNTLPLNFDKAEHHRKFQIHINVSYIGERPNSNMVIVDVKMVSGFIPVKPSVKKLQDQSNIQRTEVNTNHVLIYIEKLTNQTMGFSFAVEQDIPVKNLKPAPVKVYDYYETDEFAIEEYSAPFSSDSEAPFTLKVNTLPLNFDKAEHHRKFQIHINVSYIGERPNSNMVIVDVKMVSGFIPVKPSVKKLQDQSNIQRTEVNTNHVLIYIEKLTNQTMGFSFAVEQDIPVKNLKPAPVKVYDYYETDEFAIEEYSAPF

Secondary structure (DSSP, 8-state):
--SEEEEEEEEESSTTT-SS--EEEEEEEEEE-SSSSS-SSEEEEEEPPTTEEE-HHHHHGGGGSTTEEEEEEETTEEEEEES---SS-EEEEEEEEESS--S--PPEEEEEEESS-TTSEEEEEE---PPB--/--SEEEEEEEEEESTT-SSSPPEEEEEEEEEE-SSSSS-SSEEEEEEPPTTEEE-HHHHHGGGGSTTEEEEEEETTEEEEEES---SS-EEEEEEEEESS--BSPPPEEEEEEESS-TTSEEEEEE----

Solvent-accessible surface area: 14509 Å² total; per-residue (Å²): 212,39,32,5,47,15,143,22,90,39,85,65,78,51,43,150,201,42,158,162,91,50,74,0,37,0,63,0,43,1,6,4,82,24,190,72,122,51,3,57,37,0,6,0,37,0,83,11,9,28,9,7,75,13,27,129,100,12,0,140,138,6,62,124,73,116,47,2,87,100,16,53,53,67,116,70,50,0,25,0,21,0,75,104,4,42,105,119,106,22,54,9,30,1,2,0,62,12,64,56,24,5,44,43,30,146,65,5,57,0,79,0,48,0,116,157,80,84,134,46,85,6,89,79,109,14,27,6,28,13,77,60,39,112,230,40,30,5,48,14,140,21,86,31,101,64,49,61,102,151,111,54,150,89,91,18,62,0,35,0,61,0,42,0,4,5,89,27,183,73,122,60,5,60,40,0,6,0,34,0,81,8,3,44,20,4,76,14,26,128,98,13,0,140,137,7,61,126,75,116,41,2,88,98,16,52,50,76,113,73,50,0,25,0,18,0,81,115,5,36,94,122,103,21,54,8,28,1,2,0,59,5,76,88,4,12,47,104,44,118,72,4,57,0,78,0,47,0,112,171,68,80,121,39,80,7,88,80,116,11,54,12,46,87

GO terms:
  GO:0005576 extracellular region (C, EXP)
  GO:0048403 brain-derived neurotrophic factor binding (F, IDA)
  GO:0048406 nerve growth factor binding (F, IDA)
  GO:0044877 protein-containing complex binding (F, IPI)

B-factor: mean 46.07, std 16.79, range [20.72, 109.84]

CATH classification: 2.60.40.690

Radius of gyration: 25.88 Å; Cα contacts (8 Å, |Δi|>4): 669; chains: 2; bounding box: 73×50×59 Å

Foldseek 3Di:
DAQKDWDWDKAWDPVDPDDDKTKIKIKIKMAGNDDDQKAAKKKKKWAAAFQKAFPVVQLQCVCVDPQWVGWDGDDRIIITIGGMGGRDMDMGMGMMMGPDDGPDFDWTKMKMAGPVPRVHIDMDTDTPPDDDPD/DAQKDWDWDKDWDPPVPDPFFTKIKIKIKMAGNDDDQKFAWKKKKWFAWPQKAFPVVQLQCVCVDPQWVGWDGDDRIIITIGGMGGRDMDMGMGMIGGRDDDPPIDWTKMKMAGPVPRVRIDMDTDTHPD